Protein AF-A0A4V2TM41-F1 (afdb_monomer_lite)

Sequence (185 aa):
MLNTLSRNNILTGLIWEPSGHDNMDAGYMRWMVNIRRSHRMYVYRVQDEANTNELIGYSVKTAPGCESFAVHLRNLYGDGIYHFDAGDHKTYLLIIMDGIIISGSDSIITENFFTEIVETLPTSKYSRLQVSEITPAQLDCIAESCKENQLIYKRRQRLFWSGVACGVLILLIASSIFLYSIISG

Structure (mmCIF, N/CA/C/O backbone):
data_AF-A0A4V2TM41-F1
#
_entry.id   AF-A0A4V2TM41-F1
#
loop_
_atom_site.group_PDB
_atom_site.id
_atom_site.type_symbol
_atom_site.label_atom_id
_atom_site.label_alt_id
_atom_site.label_comp_id
_atom_site.label_asym_id
_atom_site.label_entity_id
_atom_site.label_seq_id
_atom_site.pdbx_PDB_ins_code
_atom_site.Cartn_x
_atom_site.Cartn_y
_atom_site.Cartn_z
_atom_site.occupancy
_atom_site.B_iso_or_equiv
_atom_site.auth_seq_id
_atom_site.auth_comp_id
_atom_site.auth_asym_id
_atom_site.auth_atom_id
_atom_site.pdbx_PDB_model_num
ATOM 1 N N . MET A 1 1 ? -3.284 14.553 6.034 1.00 78.94 1 MET A N 1
ATOM 2 C CA . MET A 1 1 ? -2.143 13.633 5.781 1.00 78.94 1 MET A CA 1
ATOM 3 C C . MET A 1 1 ? -2.129 13.005 4.382 1.00 78.94 1 MET A C 1
ATOM 5 O O . MET A 1 1 ? -1.062 12.938 3.779 1.00 78.94 1 MET A O 1
ATOM 9 N N . LEU A 1 2 ? -3.274 12.604 3.812 1.00 82.69 2 LEU A N 1
ATOM 10 C CA . LEU A 1 2 ? -3.338 11.954 2.486 1.00 82.69 2 LEU A CA 1
ATOM 11 C C . LEU A 1 2 ? -2.669 12.737 1.347 1.00 82.69 2 LEU A C 1
ATOM 13 O O . LEU A 1 2 ? -1.965 12.158 0.521 1.00 82.69 2 LEU A O 1
ATOM 17 N N . ASN A 1 3 ? -2.826 14.063 1.331 1.00 82.06 3 ASN A N 1
ATOM 18 C CA . ASN A 1 3 ? -2.178 14.916 0.332 1.00 82.06 3 ASN A CA 1
ATOM 19 C C . ASN A 1 3 ? -0.646 14.840 0.407 1.00 82.06 3 ASN A C 1
ATOM 21 O O . ASN A 1 3 ? 0.021 14.833 -0.626 1.00 82.06 3 ASN A O 1
ATOM 25 N N . THR A 1 4 ? -0.086 14.745 1.615 1.00 82.25 4 THR A N 1
ATOM 26 C CA . THR A 1 4 ? 1.359 14.595 1.832 1.00 82.25 4 THR A CA 1
ATOM 27 C C . THR A 1 4 ? 1.850 13.253 1.298 1.00 82.25 4 THR A C 1
ATOM 29 O O . THR A 1 4 ? 2.848 13.215 0.580 1.00 82.25 4 THR A O 1
ATOM 32 N N . LEU A 1 5 ? 1.124 12.164 1.569 1.00 85.19 5 LEU A N 1
ATOM 33 C CA . LEU A 1 5 ? 1.446 10.832 1.046 1.00 85.19 5 LEU A CA 1
ATOM 34 C C . LEU A 1 5 ? 1.402 10.807 -0.487 1.00 85.19 5 LEU A C 1
ATOM 36 O O . LEU A 1 5 ? 2.384 10.434 -1.133 1.00 85.19 5 LEU A O 1
ATOM 40 N N . SER A 1 6 ? 0.321 11.320 -1.083 1.00 84.62 6 SER A N 1
ATOM 41 C CA . SER A 1 6 ? 0.173 11.352 -2.540 1.00 84.62 6 SER A CA 1
ATOM 42 C C . SER A 1 6 ? 1.245 12.205 -3.224 1.00 84.62 6 SER A C 1
ATOM 44 O O . SER A 1 6 ? 1.711 11.830 -4.298 1.00 84.62 6 SER A O 1
ATOM 46 N N . ARG A 1 7 ? 1.658 13.336 -2.633 1.00 83.56 7 ARG A N 1
ATOM 47 C CA . ARG A 1 7 ? 2.741 14.181 -3.175 1.00 83.56 7 ARG A CA 1
ATOM 48 C C . ARG A 1 7 ? 4.103 13.487 -3.159 1.00 83.56 7 ARG A C 1
ATOM 50 O O . ARG A 1 7 ? 4.932 13.770 -4.017 1.00 83.56 7 ARG A O 1
ATOM 57 N N . ASN A 1 8 ? 4.326 12.574 -2.216 1.00 83.69 8 ASN A N 1
ATOM 58 C CA . ASN A 1 8 ? 5.564 11.801 -2.102 1.00 83.69 8 ASN A CA 1
ATOM 59 C C . ASN A 1 8 ? 5.513 10.457 -2.859 1.00 83.69 8 ASN A C 1
ATOM 61 O O . ASN A 1 8 ? 6.387 9.615 -2.662 1.00 83.69 8 ASN A O 1
ATOM 65 N N . ASN A 1 9 ? 4.518 10.243 -3.731 1.00 87.81 9 ASN A N 1
ATOM 66 C CA . ASN A 1 9 ? 4.288 8.972 -4.435 1.00 87.81 9 ASN A CA 1
ATOM 67 C C . ASN A 1 9 ? 4.120 7.771 -3.489 1.00 87.81 9 ASN A C 1
ATOM 69 O O . ASN A 1 9 ? 4.495 6.649 -3.828 1.00 87.81 9 ASN A O 1
ATOM 73 N N . ILE A 1 10 ? 3.556 8.006 -2.306 1.00 91.38 10 ILE A N 1
ATOM 74 C CA . ILE A 1 10 ? 3.246 6.962 -1.333 1.00 91.38 10 ILE A CA 1
ATOM 75 C C . ILE A 1 10 ? 1.765 6.620 -1.477 1.00 91.38 10 ILE A C 1
ATOM 77 O O . ILE A 1 10 ? 0.901 7.500 -1.460 1.00 91.38 10 ILE A O 1
ATOM 81 N N . LEU A 1 11 ? 1.486 5.339 -1.677 1.00 92.88 11 LEU A N 1
ATOM 82 C CA . LEU A 1 11 ? 0.167 4.815 -1.987 1.00 92.88 11 LEU A CA 1
ATOM 83 C C . LEU A 1 11 ? -0.494 4.241 -0.743 1.00 92.88 11 LEU A C 1
ATOM 85 O O . LEU A 1 11 ? 0.090 3.409 -0.054 1.00 92.88 11 LEU A O 1
ATOM 89 N N . THR A 1 12 ? -1.735 4.646 -0.527 1.00 93.19 12 THR A N 1
ATOM 90 C CA . THR A 1 12 ? -2.698 4.007 0.372 1.00 93.19 12 THR A CA 1
ATOM 91 C C . THR A 1 12 ? -3.809 3.377 -0.465 1.00 93.19 12 THR A C 1
ATOM 93 O O . THR A 1 12 ? -3.911 3.648 -1.670 1.00 93.19 12 THR A O 1
ATOM 96 N N . GLY A 1 13 ? -4.659 2.560 0.148 1.00 93.44 13 GLY A N 1
ATOM 97 C CA . GLY A 1 13 ? -5.808 1.976 -0.533 1.00 93.44 13 GLY A CA 1
ATOM 98 C C . GLY A 1 13 ? -5.455 0.791 -1.428 1.00 93.44 13 GLY A C 1
ATOM 99 O O . GLY A 1 13 ? -6.083 0.629 -2.476 1.00 93.44 13 GLY A O 1
ATOM 100 N N . LEU A 1 14 ? -4.409 0.020 -1.109 1.00 94.94 14 LEU A N 1
ATOM 101 C CA . LEU A 1 14 ? -4.054 -1.149 -1.911 1.00 94.94 14 LEU A CA 1
ATOM 102 C C . LEU A 1 14 ? -5.014 -2.309 -1.633 1.00 94.94 14 LEU A C 1
ATOM 104 O O . LEU A 1 14 ? -5.480 -2.532 -0.518 1.00 94.94 14 LEU A O 1
ATOM 108 N N . ILE A 1 15 ? -5.269 -3.094 -2.676 1.00 94.62 15 ILE A N 1
ATOM 109 C CA . ILE A 1 15 ? -6.053 -4.323 -2.587 1.00 94.62 15 ILE A CA 1
ATOM 110 C C . ILE A 1 15 ? -5.099 -5.447 -2.190 1.00 94.62 15 ILE A C 1
ATOM 112 O O . ILE A 1 15 ? -4.310 -5.904 -3.016 1.00 94.62 15 ILE A O 1
ATOM 116 N N . TRP A 1 16 ? -5.160 -5.878 -0.934 1.00 94.38 16 TRP A N 1
ATOM 117 C CA . TRP A 1 16 ? -4.327 -6.962 -0.411 1.00 94.38 16 TRP A CA 1
ATOM 118 C C . TRP A 1 16 ? -4.961 -8.323 -0.672 1.00 94.38 16 TRP A C 1
ATOM 120 O O . TRP A 1 16 ? -6.146 -8.530 -0.397 1.00 94.38 16 TRP A O 1
ATOM 130 N N . GLU A 1 17 ? -4.173 -9.248 -1.205 1.00 91.19 17 GLU A N 1
ATOM 131 C CA . GLU A 1 17 ? -4.600 -10.619 -1.441 1.00 91.19 17 GLU A CA 1
ATOM 132 C C . GLU A 1 17 ? -4.606 -11.397 -0.116 1.00 91.19 17 GLU A C 1
ATOM 134 O O . GLU A 1 17 ? -3.617 -11.355 0.621 1.00 91.19 17 GLU A O 1
ATOM 139 N N . PRO A 1 18 ? -5.713 -12.070 0.238 1.00 83.62 18 PRO A N 1
ATOM 140 C CA . PRO A 1 18 ? -5.769 -12.842 1.469 1.00 83.62 18 PRO A CA 1
ATOM 141 C C . PRO A 1 18 ? -4.861 -14.069 1.388 1.00 83.62 18 PRO A C 1
ATOM 143 O O . PRO A 1 18 ? -4.705 -14.677 0.333 1.00 83.62 18 PRO A O 1
ATOM 146 N N . SER A 1 19 ? -4.311 -14.465 2.535 1.00 72.25 19 SER A N 1
ATOM 147 C CA . SER A 1 19 ? -3.422 -15.624 2.669 1.00 72.25 19 SER A CA 1
ATOM 148 C C . SER A 1 19 ? -4.117 -16.979 2.468 1.00 72.25 19 SER A C 1
ATOM 150 O O . SER A 1 19 ? -3.436 -17.992 2.342 1.00 72.25 19 SER A O 1
ATOM 152 N N . GLY A 1 20 ? -5.453 -17.010 2.412 1.00 69.62 20 GLY A N 1
ATOM 153 C CA . GLY A 1 20 ? -6.251 -18.206 2.148 1.00 69.62 20 GLY A CA 1
ATOM 154 C C . GLY A 1 20 ? -7.348 -17.939 1.120 1.00 69.62 20 GLY A C 1
ATOM 155 O O . GLY A 1 20 ? -7.956 -16.867 1.110 1.00 69.62 20 GLY A O 1
ATOM 156 N N . HIS A 1 21 ? -7.606 -18.926 0.263 1.00 65.38 21 HIS A N 1
ATOM 157 C CA . HIS A 1 21 ? -8.665 -18.883 -0.755 1.00 65.38 21 HIS A CA 1
ATOM 158 C C . HIS A 1 21 ? -9.914 -19.684 -0.365 1.00 65.38 21 HIS A C 1
ATOM 160 O O . HIS A 1 21 ? -10.863 -19.777 -1.148 1.00 65.38 21 HIS A O 1
ATOM 166 N N . ASP A 1 22 ? -9.925 -20.259 0.836 1.00 60.97 22 ASP A N 1
ATOM 167 C CA . ASP A 1 22 ? -11.007 -21.127 1.274 1.00 60.97 22 ASP A CA 1
ATOM 168 C C . ASP A 1 22 ? -12.298 -20.315 1.423 1.00 60.97 22 ASP A C 1
ATOM 170 O O . ASP A 1 22 ? -12.341 -19.285 2.097 1.00 60.97 22 ASP A O 1
ATOM 174 N N . ASN A 1 23 ? -13.360 -20.783 0.763 1.00 65.81 23 ASN A N 1
ATOM 175 C CA . ASN A 1 23 ? -14.696 -20.178 0.751 1.00 65.81 23 ASN A CA 1
ATOM 176 C C . ASN A 1 23 ? -14.806 -18.787 0.092 1.00 65.81 23 ASN A C 1
ATOM 178 O O . ASN A 1 23 ? -15.746 -18.048 0.388 1.00 65.81 23 ASN A O 1
ATOM 182 N N . MET A 1 24 ? -13.899 -18.418 -0.822 1.00 77.56 24 MET A N 1
ATOM 183 C CA . MET A 1 24 ? -14.064 -17.177 -1.590 1.00 77.56 24 MET A CA 1
ATOM 184 C C . MET A 1 24 ? -15.160 -17.300 -2.654 1.00 77.56 24 MET A C 1
ATOM 186 O O . MET A 1 24 ? -15.204 -18.259 -3.425 1.00 77.56 24 MET A O 1
ATOM 190 N N . ASP A 1 25 ? -16.023 -16.286 -2.724 1.00 87.12 25 ASP A N 1
ATOM 191 C CA . ASP A 1 25 ? -17.085 -16.197 -3.725 1.00 87.12 25 ASP A CA 1
ATOM 192 C C . ASP A 1 25 ? -16.530 -16.219 -5.165 1.00 87.12 25 ASP A C 1
ATOM 194 O O . ASP A 1 25 ? -15.495 -15.619 -5.480 1.00 87.12 25 ASP A O 1
ATOM 198 N N . ALA A 1 26 ? -17.243 -16.886 -6.076 1.00 87.81 26 ALA A N 1
ATOM 199 C CA . ALA A 1 26 ? -16.820 -17.021 -7.470 1.00 87.81 26 ALA A CA 1
ATOM 200 C C . ALA A 1 26 ? -16.740 -15.664 -8.199 1.00 87.81 26 ALA A C 1
ATOM 202 O O . ALA A 1 26 ? -15.882 -15.467 -9.069 1.00 87.81 26 ALA A O 1
ATOM 203 N N . GLY A 1 27 ? -17.611 -14.718 -7.841 1.00 89.44 27 GLY A N 1
ATOM 204 C CA . GLY A 1 27 ? -17.580 -13.343 -8.326 1.00 89.44 27 GLY A CA 1
ATOM 205 C C . GLY A 1 27 ? -16.334 -12.600 -7.851 1.00 89.44 27 GLY A C 1
ATOM 206 O O . GLY A 1 27 ? -15.653 -11.980 -8.672 1.00 89.44 27 GLY A O 1
ATOM 207 N N . TYR A 1 28 ? -15.975 -12.738 -6.572 1.00 87.75 28 TYR A N 1
ATOM 208 C CA . TYR A 1 28 ? -14.728 -12.185 -6.033 1.00 87.75 28 TYR A CA 1
ATOM 209 C C . TYR A 1 28 ? -13.500 -12.732 -6.770 1.00 87.75 28 TYR A C 1
ATOM 211 O O . TYR A 1 28 ? -12.645 -11.961 -7.206 1.00 87.75 28 TYR A O 1
ATOM 219 N N . MET A 1 29 ? -13.435 -14.046 -7.001 1.00 88.50 29 MET A N 1
ATOM 220 C CA . MET A 1 29 ? -12.310 -14.655 -7.720 1.00 88.50 29 MET A CA 1
ATOM 221 C C . MET A 1 29 ? -12.201 -14.145 -9.161 1.00 88.50 29 MET A C 1
ATOM 223 O O . MET A 1 29 ? -11.102 -13.842 -9.635 1.00 88.50 29 MET A O 1
ATOM 227 N N . ARG A 1 30 ? -13.334 -13.979 -9.856 1.00 91.19 30 ARG A N 1
ATOM 228 C CA . ARG A 1 30 ? -13.361 -13.382 -11.200 1.00 91.19 30 ARG A CA 1
ATOM 229 C C . ARG A 1 30 ? -12.894 -11.926 -11.182 1.00 91.19 30 ARG A C 1
ATOM 231 O O . ARG A 1 30 ? -12.142 -11.521 -12.068 1.00 91.19 30 ARG A O 1
ATOM 238 N N . TRP A 1 31 ? -13.316 -11.149 -10.189 1.00 91.75 31 TRP A N 1
ATOM 239 C CA . TRP A 1 31 ? -12.861 -9.773 -10.011 1.00 91.75 31 TRP A CA 1
ATOM 240 C C . TRP A 1 31 ? -11.351 -9.715 -9.745 1.00 91.75 31 TRP A C 1
ATOM 242 O O . TRP A 1 31 ? -10.648 -8.986 -10.445 1.00 91.75 31 TRP A O 1
ATOM 252 N N . MET A 1 32 ? -10.824 -10.562 -8.856 1.00 90.94 32 MET A N 1
ATOM 253 C CA . MET A 1 32 ? -9.389 -10.647 -8.575 1.00 90.94 32 MET A CA 1
ATOM 254 C C . MET A 1 32 ? -8.568 -10.964 -9.823 1.00 90.94 32 MET A C 1
ATOM 256 O O . MET A 1 32 ? -7.547 -10.324 -10.047 1.00 90.94 32 MET A O 1
ATOM 260 N N . VAL A 1 33 ? -9.019 -11.870 -10.699 1.00 91.50 33 VAL A N 1
ATOM 261 C CA . VAL A 1 33 ? -8.331 -12.134 -11.981 1.00 91.50 33 VAL A CA 1
ATOM 262 C C . VAL A 1 33 ? -8.165 -10.858 -12.813 1.00 91.50 33 VAL A C 1
ATOM 264 O O . VAL A 1 33 ? -7.103 -10.648 -13.405 1.00 91.50 33 VAL A O 1
ATOM 267 N N . ASN A 1 34 ? -9.173 -9.984 -12.838 1.00 92.81 34 ASN A N 1
ATOM 268 C CA . ASN A 1 34 ? -9.074 -8.701 -13.533 1.00 92.81 34 ASN A CA 1
ATOM 269 C C . ASN A 1 34 ? -8.107 -7.746 -12.824 1.00 92.81 34 ASN A C 1
ATOM 271 O O . ASN A 1 34 ? -7.315 -7.084 -13.499 1.00 92.81 34 ASN A O 1
ATOM 275 N N . ILE A 1 35 ? -8.121 -7.707 -11.487 1.00 92.62 35 ILE A N 1
ATOM 276 C CA . ILE A 1 35 ? -7.181 -6.909 -10.687 1.00 92.62 35 ILE A CA 1
ATOM 277 C C . ILE A 1 35 ? -5.737 -7.328 -10.979 1.00 92.62 35 ILE A C 1
ATOM 279 O O . ILE A 1 35 ? -4.948 -6.484 -11.402 1.00 92.62 35 ILE A O 1
ATOM 283 N N . ARG A 1 36 ? -5.410 -8.627 -10.900 1.00 92.56 36 ARG A N 1
ATOM 284 C CA . ARG A 1 36 ? -4.048 -9.145 -11.151 1.00 92.56 36 ARG A CA 1
ATOM 285 C C . ARG A 1 36 ? -3.499 -8.774 -12.535 1.00 92.56 36 ARG A C 1
ATOM 287 O O . ARG A 1 36 ? -2.291 -8.668 -12.705 1.00 92.56 36 ARG A O 1
ATOM 294 N N . ARG A 1 37 ? -4.375 -8.590 -13.531 1.00 91.25 37 ARG A N 1
ATOM 295 C CA . ARG A 1 37 ? -3.995 -8.227 -14.910 1.00 91.25 37 ARG A CA 1
ATOM 296 C C . ARG A 1 37 ? -3.835 -6.728 -15.137 1.00 91.25 37 ARG A C 1
ATOM 298 O O . ARG A 1 37 ? -3.063 -6.331 -16.001 1.00 91.25 37 ARG A O 1
ATOM 305 N N . SER A 1 38 ? -4.614 -5.910 -14.436 1.00 90.38 38 SER A N 1
ATOM 306 C CA . SER A 1 38 ? -4.735 -4.473 -14.722 1.00 90.38 38 SER A CA 1
ATOM 307 C C . SER A 1 38 ? -4.003 -3.583 -13.720 1.00 90.38 38 SER A C 1
ATOM 309 O O . SER A 1 38 ? -3.720 -2.428 -14.029 1.00 90.38 38 SER A O 1
ATOM 311 N N . HIS A 1 39 ? -3.698 -4.103 -12.531 1.00 92.69 39 HIS A N 1
ATOM 312 C CA . HIS A 1 39 ? -3.137 -3.335 -11.426 1.00 92.69 39 HIS A CA 1
ATOM 313 C C . HIS A 1 39 ? -1.647 -3.602 -11.249 1.00 92.69 39 HIS A C 1
ATOM 315 O O . HIS A 1 39 ? -1.128 -4.672 -11.571 1.00 92.69 39 HIS A O 1
ATOM 321 N N . ARG A 1 40 ? -0.947 -2.617 -10.685 1.00 91.31 40 ARG A N 1
ATOM 322 C CA . ARG A 1 40 ? 0.459 -2.775 -10.324 1.00 91.31 40 ARG A CA 1
ATOM 323 C C . ARG A 1 40 ? 0.577 -3.631 -9.070 1.00 91.31 40 ARG A C 1
ATOM 325 O O . ARG A 1 40 ? -0.097 -3.366 -8.079 1.00 91.31 40 ARG A O 1
ATOM 332 N N . MET A 1 41 ? 1.468 -4.612 -9.131 1.00 92.88 41 MET A N 1
ATOM 333 C CA . MET A 1 41 ? 1.735 -5.554 -8.052 1.00 92.88 41 MET A CA 1
ATOM 334 C C . MET A 1 41 ? 2.794 -5.018 -7.079 1.00 92.88 41 MET A C 1
ATOM 336 O O . MET A 1 41 ? 3.834 -4.509 -7.504 1.00 92.88 41 MET A O 1
ATOM 340 N N . TYR A 1 42 ? 2.534 -5.184 -5.787 1.00 92.31 42 TYR A N 1
ATOM 341 C CA . TYR A 1 42 ? 3.421 -4.880 -4.670 1.00 92.31 42 TYR A CA 1
ATOM 342 C C . TYR A 1 42 ? 3.608 -6.147 -3.845 1.00 92.31 42 TYR A C 1
ATOM 344 O O . TYR A 1 42 ? 2.648 -6.655 -3.279 1.00 92.31 42 TYR A O 1
ATOM 352 N N . VAL A 1 43 ? 4.833 -6.664 -3.795 1.00 91.56 43 VAL A N 1
ATOM 353 C CA . VAL A 1 43 ? 5.149 -7.900 -3.069 1.00 91.56 43 VAL A CA 1
ATOM 354 C C . VAL A 1 43 ? 5.859 -7.548 -1.771 1.00 91.56 43 VAL A C 1
ATOM 356 O O . VAL A 1 43 ? 6.790 -6.742 -1.773 1.00 91.56 43 VAL A O 1
ATOM 359 N N . TYR A 1 44 ? 5.440 -8.166 -0.673 1.00 92.25 44 TYR A N 1
ATOM 360 C CA . TYR A 1 44 ? 6.132 -8.104 0.609 1.00 92.25 44 TYR A CA 1
ATOM 361 C C . TYR A 1 44 ? 6.304 -9.507 1.184 1.00 92.25 44 TYR A C 1
ATOM 363 O O . TYR A 1 44 ? 5.602 -10.445 0.811 1.00 92.25 44 TYR A O 1
ATOM 371 N N . ARG A 1 45 ? 7.290 -9.659 2.068 1.00 91.12 45 ARG A N 1
ATOM 372 C CA . ARG A 1 45 ? 7.665 -10.953 2.639 1.00 91.12 45 ARG A CA 1
ATOM 373 C C . ARG A 1 45 ? 7.300 -11.015 4.106 1.00 91.12 45 ARG A C 1
ATOM 375 O O . ARG A 1 45 ? 7.658 -10.121 4.879 1.00 91.12 45 ARG A O 1
ATOM 382 N N . VAL A 1 46 ? 6.631 -12.095 4.477 1.00 87.12 46 VAL A N 1
ATOM 383 C CA . VAL A 1 46 ? 6.384 -12.475 5.864 1.00 87.12 46 VAL A CA 1
ATOM 384 C C . VAL A 1 46 ? 7.224 -13.704 6.148 1.00 87.12 46 VAL A C 1
ATOM 386 O O . VAL A 1 46 ? 7.154 -14.689 5.416 1.00 87.12 46 VAL A O 1
ATOM 389 N N . GLN A 1 47 ? 8.073 -13.606 7.164 1.00 82.44 47 GLN A N 1
ATOM 390 C CA . GLN A 1 47 ? 8.904 -14.715 7.593 1.00 82.44 47 GLN A CA 1
ATOM 391 C C . GLN A 1 47 ? 8.199 -15.401 8.754 1.00 82.44 47 GLN A C 1
ATOM 393 O O . GLN A 1 47 ? 7.956 -14.776 9.782 1.00 82.44 47 GLN A O 1
ATOM 398 N N . ASP A 1 48 ? 7.852 -16.659 8.540 1.00 75.81 48 ASP A N 1
ATOM 399 C CA . ASP A 1 48 ? 7.353 -17.569 9.560 1.00 75.81 48 ASP A CA 1
ATOM 400 C C . ASP A 1 48 ? 8.502 -18.486 10.018 1.00 75.81 48 ASP A C 1
ATOM 402 O O . ASP A 1 48 ? 9.547 -18.550 9.359 1.00 75.81 48 ASP A O 1
ATOM 406 N N . GLU A 1 49 ? 8.323 -19.210 11.123 1.00 68.12 49 GLU A N 1
ATOM 407 C CA . GLU A 1 49 ? 9.370 -20.011 11.786 1.00 68.12 49 GLU A CA 1
ATOM 408 C C . GLU A 1 49 ? 10.089 -20.998 10.845 1.00 68.12 49 GLU A C 1
ATOM 410 O O . GLU A 1 49 ? 11.259 -21.321 11.057 1.00 68.12 49 GLU A O 1
ATOM 415 N N . ALA A 1 50 ? 9.419 -21.442 9.774 1.00 67.50 50 ALA A N 1
ATOM 416 C CA . ALA A 1 50 ? 9.955 -22.397 8.804 1.00 67.50 50 ALA A CA 1
ATOM 417 C C . ALA A 1 50 ? 9.922 -21.931 7.337 1.00 67.50 50 ALA A C 1
ATOM 419 O O . ALA A 1 50 ? 10.525 -22.590 6.489 1.00 67.50 50 ALA A O 1
ATOM 420 N N . ASN A 1 51 ? 9.224 -20.839 7.000 1.00 74.75 51 ASN A N 1
ATOM 421 C CA . ASN A 1 51 ? 8.993 -20.470 5.600 1.00 74.75 51 ASN A CA 1
ATOM 422 C C . ASN A 1 51 ? 8.913 -18.957 5.382 1.00 74.75 51 ASN A C 1
ATOM 424 O O . ASN A 1 51 ? 8.446 -18.207 6.231 1.00 74.75 51 ASN A O 1
ATOM 428 N N . THR A 1 52 ? 9.350 -18.500 4.207 1.00 82.56 52 THR A N 1
ATOM 429 C CA . THR A 1 52 ? 9.147 -17.110 3.773 1.00 82.56 52 THR A CA 1
ATOM 430 C C . THR A 1 52 ? 7.986 -17.070 2.795 1.00 82.56 52 THR A C 1
ATOM 432 O O . THR A 1 52 ? 8.111 -17.539 1.666 1.00 82.56 52 THR A O 1
ATOM 435 N N . ASN A 1 53 ? 6.870 -16.495 3.229 1.00 86.12 53 ASN A N 1
ATOM 436 C CA . ASN A 1 53 ? 5.683 -16.331 2.404 1.00 86.12 53 ASN A CA 1
ATOM 437 C C . ASN A 1 53 ? 5.737 -14.978 1.687 1.00 86.12 53 ASN A C 1
ATOM 439 O O . ASN A 1 53 ? 5.932 -13.930 2.311 1.00 86.12 53 ASN A O 1
ATOM 443 N N . GLU A 1 54 ? 5.564 -14.998 0.366 1.00 90.62 54 GLU A N 1
ATOM 444 C CA . GLU A 1 54 ? 5.395 -13.788 -0.438 1.00 90.62 54 GLU A CA 1
ATOM 445 C C . GLU A 1 54 ? 3.909 -13.444 -0.525 1.00 90.62 54 GLU A C 1
ATOM 447 O O . GLU A 1 54 ? 3.102 -14.229 -1.019 1.00 90.62 54 GLU A O 1
ATOM 452 N N . LEU A 1 55 ? 3.554 -12.264 -0.026 1.00 92.50 55 LEU A N 1
ATOM 453 C CA . LEU A 1 55 ? 2.197 -11.735 -0.040 1.00 92.50 55 LEU A CA 1
ATOM 454 C C . LEU A 1 55 ? 2.112 -10.537 -0.976 1.00 92.50 55 LEU A C 1
ATOM 456 O O . LEU A 1 55 ? 3.096 -9.826 -1.205 1.00 92.50 55 LEU A O 1
ATOM 460 N N . ILE A 1 56 ? 0.920 -10.326 -1.530 1.00 94.19 56 ILE A N 1
ATOM 461 C CA . ILE A 1 56 ? 0.730 -9.440 -2.672 1.00 94.19 56 ILE A CA 1
ATOM 462 C C . ILE A 1 56 ? -0.346 -8.394 -2.381 1.00 94.19 56 ILE A C 1
ATOM 464 O O . ILE A 1 56 ? -1.416 -8.693 -1.854 1.00 94.19 56 ILE A O 1
ATOM 468 N N . GLY A 1 57 ? -0.053 -7.151 -2.754 1.00 94.56 57 GLY A N 1
ATOM 469 C CA . GLY A 1 57 ? -1.000 -6.049 -2.845 1.00 94.56 57 GLY A CA 1
ATOM 470 C C . GLY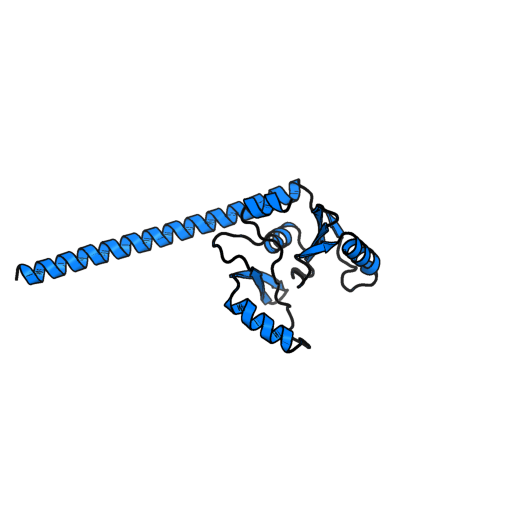 A 1 57 ? -1.074 -5.491 -4.260 1.00 94.56 57 GLY A C 1
ATOM 471 O O . GLY A 1 57 ? -0.101 -5.528 -5.015 1.00 94.56 57 GLY A O 1
ATOM 472 N N . TYR A 1 58 ? -2.224 -4.933 -4.616 1.00 94.69 58 TYR A N 1
ATOM 473 C CA . TYR A 1 58 ? -2.482 -4.374 -5.937 1.00 94.69 58 TYR A CA 1
ATOM 474 C C . TYR A 1 58 ? -2.890 -2.907 -5.844 1.00 94.69 58 TYR A C 1
ATOM 476 O O . TYR A 1 58 ? -3.746 -2.539 -5.041 1.00 94.69 58 TYR A O 1
ATOM 484 N N . SER A 1 59 ? -2.307 -2.063 -6.697 1.00 93.62 59 SER A N 1
ATOM 485 C CA . SER A 1 59 ? -2.696 -0.656 -6.819 1.00 93.62 59 SER A CA 1
ATOM 486 C C . SER A 1 59 ? -3.281 -0.339 -8.187 1.00 93.62 59 SER A C 1
ATOM 488 O O . SER A 1 59 ? -2.727 -0.721 -9.221 1.00 93.62 59 SER A O 1
ATOM 490 N N . VAL A 1 60 ? -4.370 0.435 -8.181 1.00 89.31 60 VAL A N 1
ATOM 491 C CA . VAL A 1 60 ? -4.972 1.026 -9.388 1.00 89.31 60 VAL A CA 1
ATOM 492 C C . VAL A 1 60 ? -3.973 1.969 -10.068 1.00 89.31 60 VAL A C 1
ATOM 494 O O . VAL A 1 60 ? -3.943 2.088 -11.291 1.00 89.31 60 VAL A O 1
ATOM 497 N N . LYS A 1 61 ? -3.122 2.643 -9.281 1.00 85.62 61 LYS A N 1
ATOM 498 C CA . LYS A 1 61 ? -2.072 3.513 -9.813 1.00 85.62 61 LYS A CA 1
ATOM 499 C C . LYS A 1 61 ? -0.934 2.651 -10.354 1.00 85.62 61 LYS A C 1
ATOM 501 O O . LYS A 1 61 ? -0.204 2.004 -9.609 1.00 85.62 61 LYS A O 1
ATOM 506 N N . THR A 1 62 ? -0.761 2.686 -11.671 1.00 80.06 62 THR A N 1
ATOM 507 C CA . THR A 1 62 ? 0.256 1.899 -12.383 1.00 80.06 62 THR A CA 1
ATOM 508 C C . THR A 1 62 ? 1.591 2.623 -12.558 1.00 80.06 62 THR A C 1
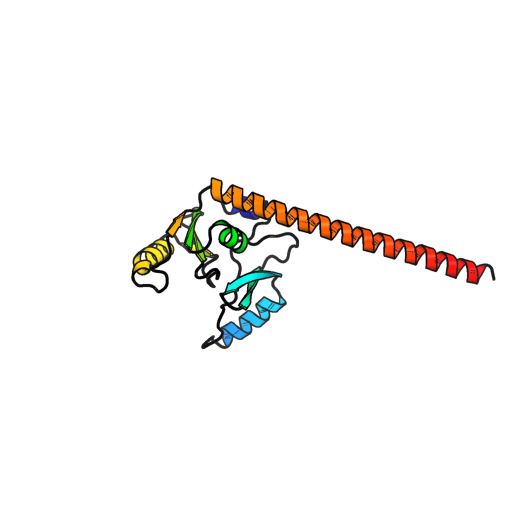ATOM 510 O O . THR A 1 62 ? 2.570 2.015 -13.003 1.00 80.06 62 THR A O 1
ATOM 513 N N . ALA A 1 63 ? 1.655 3.902 -12.169 1.00 79.25 63 ALA A N 1
ATOM 514 C CA . ALA A 1 63 ? 2.844 4.732 -12.303 1.00 79.25 63 ALA A CA 1
ATOM 515 C C . ALA A 1 63 ? 4.069 4.096 -11.604 1.00 79.25 63 ALA A C 1
ATOM 517 O O . ALA A 1 63 ? 3.970 3.636 -10.462 1.00 79.25 63 ALA A O 1
ATOM 518 N N . PRO A 1 64 ? 5.232 4.031 -12.278 1.00 76.19 64 PRO A N 1
ATOM 519 C CA . PRO A 1 64 ? 6.451 3.499 -11.683 1.00 76.19 64 PRO A CA 1
ATOM 520 C C . PRO A 1 64 ? 7.014 4.424 -10.600 1.00 76.19 64 PRO A C 1
ATOM 522 O O . PRO A 1 64 ? 6.887 5.643 -10.679 1.00 76.19 64 PRO A O 1
ATOM 525 N N . GLY A 1 65 ? 7.688 3.832 -9.610 1.00 80.88 65 GLY A N 1
ATOM 526 C CA . GLY A 1 65 ? 8.337 4.569 -8.519 1.00 80.88 65 GLY A CA 1
ATOM 527 C C . GLY A 1 65 ? 7.402 5.003 -7.387 1.00 80.88 65 GLY A C 1
ATOM 528 O O . GLY A 1 65 ? 7.812 5.801 -6.549 1.00 80.88 65 GLY A O 1
ATOM 529 N N . CYS A 1 66 ? 6.164 4.506 -7.361 1.00 87.38 66 CYS A N 1
ATOM 530 C CA . CYS A 1 66 ? 5.286 4.635 -6.205 1.00 87.38 66 CYS A CA 1
ATOM 531 C C . CYS A 1 66 ? 5.559 3.524 -5.182 1.00 87.38 66 CYS A C 1
ATOM 533 O O . CYS A 1 66 ? 5.732 2.371 -5.582 1.00 87.38 66 CYS A O 1
ATOM 535 N N . GLU A 1 67 ? 5.518 3.855 -3.892 1.00 91.31 67 GLU A N 1
ATOM 536 C CA . GLU A 1 67 ? 5.752 2.931 -2.768 1.00 91.31 67 GLU A CA 1
ATOM 537 C C . GLU A 1 67 ? 4.463 2.671 -1.980 1.00 91.31 67 GLU A C 1
ATOM 539 O O . GLU A 1 67 ? 3.568 3.516 -1.958 1.00 91.31 67 GLU A O 1
ATOM 544 N N . SER A 1 68 ? 4.351 1.511 -1.327 1.00 93.19 68 SER A N 1
ATOM 545 C CA . SER A 1 68 ? 3.174 1.153 -0.521 1.00 93.19 68 SER A CA 1
ATOM 546 C C . SER A 1 68 ? 3.307 1.647 0.919 1.00 93.19 68 SER A C 1
ATOM 548 O O . SER A 1 68 ? 4.199 1.214 1.646 1.00 93.19 68 SER A O 1
ATOM 550 N N . PHE A 1 69 ? 2.374 2.490 1.360 1.00 94.25 69 PHE A N 1
ATOM 551 C CA . PHE A 1 69 ? 2.321 2.977 2.737 1.00 94.25 69 PHE A CA 1
ATOM 552 C C . PHE A 1 69 ? 2.259 1.830 3.751 1.00 94.25 69 PHE A C 1
ATOM 554 O O . PHE A 1 69 ? 3.063 1.781 4.679 1.00 94.25 69 PHE A O 1
ATOM 561 N N . ALA A 1 70 ? 1.342 0.882 3.540 1.00 95.12 70 ALA A N 1
ATOM 562 C CA . ALA A 1 70 ? 1.106 -0.217 4.467 1.00 95.12 70 ALA A CA 1
ATOM 563 C C . ALA A 1 70 ? 2.331 -1.131 4.635 1.00 95.12 70 ALA A C 1
ATOM 565 O O . ALA A 1 70 ? 2.625 -1.552 5.751 1.00 95.12 70 ALA A O 1
ATOM 566 N N . VAL A 1 71 ? 3.092 -1.389 3.563 1.00 94.69 71 VAL A N 1
ATOM 567 C CA . VAL A 1 71 ? 4.322 -2.203 3.636 1.00 94.69 71 VAL A CA 1
ATOM 568 C C . VAL A 1 71 ? 5.398 -1.504 4.460 1.00 94.69 71 VAL A C 1
ATOM 570 O O . VAL A 1 71 ? 6.042 -2.136 5.294 1.00 94.69 71 VAL A O 1
ATOM 573 N N . HIS A 1 72 ? 5.593 -0.201 4.255 1.00 93.56 72 HIS A N 1
ATOM 574 C CA . HIS A 1 72 ? 6.568 0.558 5.034 1.00 93.56 72 HIS A CA 1
ATOM 575 C C . HIS A 1 72 ? 6.168 0.657 6.50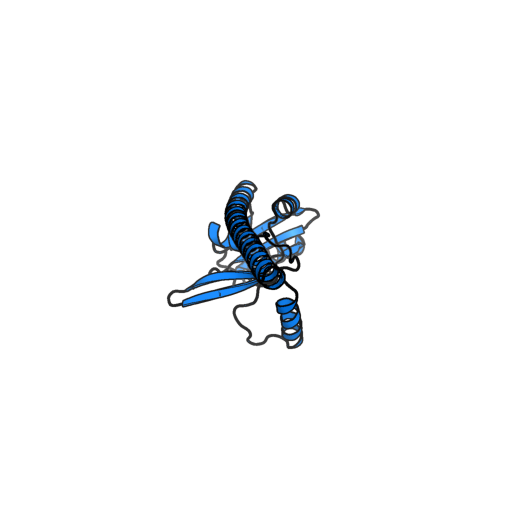5 1.00 93.56 72 HIS A C 1
ATOM 577 O O . HIS A 1 72 ? 7.005 0.447 7.380 1.00 93.56 72 HIS A O 1
ATOM 583 N N . LEU A 1 73 ? 4.887 0.912 6.777 1.00 94.88 73 LEU A N 1
ATOM 584 C CA . LEU A 1 73 ? 4.366 0.968 8.135 1.00 94.88 73 LEU A CA 1
ATOM 585 C C . LEU A 1 73 ? 4.568 -0.365 8.861 1.00 94.88 73 LEU A C 1
ATOM 587 O O . LEU A 1 73 ? 5.127 -0.381 9.954 1.00 94.88 73 LEU A O 1
ATOM 591 N N . ARG A 1 74 ? 4.199 -1.477 8.218 1.00 94.88 74 ARG A N 1
ATOM 592 C CA . ARG A 1 74 ? 4.433 -2.835 8.719 1.00 94.88 74 ARG A CA 1
ATOM 593 C C . ARG A 1 74 ? 5.893 -3.060 9.099 1.00 94.88 74 ARG A C 1
ATOM 595 O O . ARG A 1 74 ? 6.177 -3.581 10.168 1.00 94.88 74 ARG A O 1
ATOM 602 N N . ASN A 1 75 ? 6.819 -2.692 8.218 1.00 92.81 75 ASN A N 1
ATOM 603 C CA . ASN A 1 75 ? 8.241 -2.949 8.438 1.00 92.81 75 ASN A CA 1
ATOM 604 C C . ASN A 1 75 ? 8.820 -2.122 9.596 1.00 92.81 75 ASN A C 1
ATOM 606 O O . ASN A 1 75 ? 9.786 -2.556 10.216 1.00 92.81 75 ASN A O 1
ATOM 610 N N . LEU A 1 76 ? 8.257 -0.941 9.868 1.00 93.00 76 LEU A N 1
ATOM 611 C CA . LEU A 1 76 ? 8.732 -0.039 10.919 1.00 93.00 76 LEU A CA 1
ATOM 612 C C . LEU A 1 76 ? 8.066 -0.292 12.276 1.00 93.00 76 LEU A C 1
ATOM 614 O O . LEU A 1 76 ? 8.728 -0.156 13.302 1.00 93.00 76 LEU A O 1
ATOM 618 N N . TYR A 1 77 ? 6.775 -0.629 12.288 1.00 94.00 77 TYR A N 1
ATOM 619 C CA . TYR A 1 77 ? 5.962 -0.648 13.510 1.00 94.00 77 TYR A CA 1
ATOM 620 C C . TYR A 1 77 ? 5.315 -2.002 13.821 1.00 94.00 77 TYR A C 1
ATOM 622 O O . TYR A 1 77 ? 4.870 -2.195 14.948 1.00 94.00 77 TYR A O 1
ATOM 630 N N . GLY A 1 78 ? 5.315 -2.948 12.878 1.00 93.81 78 GLY A N 1
ATOM 631 C CA . GLY A 1 78 ? 4.821 -4.305 13.096 1.00 93.81 78 GLY A CA 1
ATOM 632 C C . GLY A 1 78 ? 3.297 -4.419 13.140 1.00 93.81 78 GLY A C 1
ATOM 633 O O . GLY A 1 78 ? 2.590 -3.818 12.329 1.00 93.81 78 GLY A O 1
ATOM 634 N N . ASP A 1 79 ? 2.821 -5.267 14.049 1.00 95.56 79 ASP A N 1
ATOM 635 C CA . ASP A 1 79 ? 1.411 -5.614 14.205 1.00 95.56 79 ASP A CA 1
ATOM 636 C C . ASP A 1 79 ? 0.643 -4.541 14.978 1.00 95.56 79 ASP A C 1
ATOM 638 O O . ASP A 1 79 ? 1.107 -4.016 15.991 1.00 95.56 79 ASP A O 1
ATOM 642 N N . GLY A 1 80 ? -0.580 -4.259 14.533 1.00 96.06 80 GLY A N 1
ATOM 643 C CA . GLY A 1 80 ? -1.422 -3.247 15.151 1.00 96.06 80 GLY A CA 1
ATOM 644 C C . GLY A 1 80 ? -2.600 -2.828 14.284 1.00 96.06 80 GLY A C 1
ATOM 645 O O . GLY A 1 80 ? -2.727 -3.206 13.115 1.00 96.06 80 GLY A O 1
ATOM 646 N N . ILE A 1 81 ? -3.470 -2.022 14.883 1.00 96.81 81 ILE A N 1
ATOM 647 C CA . ILE A 1 81 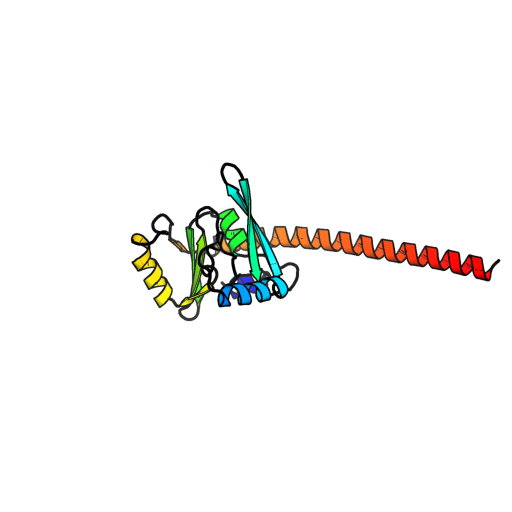? -4.536 -1.305 14.189 1.00 96.81 81 ILE A CA 1
ATOM 648 C C . ILE A 1 81 ? -4.113 0.151 14.123 1.00 96.81 81 ILE A C 1
ATOM 650 O O . ILE A 1 81 ? -4.078 0.843 15.137 1.00 96.81 81 ILE A O 1
ATOM 654 N N . TYR A 1 82 ? -3.781 0.608 12.928 1.00 96.81 82 TYR A N 1
ATOM 655 C CA . TYR A 1 82 ? -3.269 1.944 12.695 1.00 96.81 82 TYR A CA 1
ATOM 656 C C . TYR A 1 82 ? -4.336 2.818 12.060 1.00 96.81 82 TYR A C 1
ATOM 658 O O . TYR A 1 82 ? -5.027 2.392 11.131 1.00 96.81 82 TYR A O 1
ATOM 666 N N . HIS A 1 83 ? -4.442 4.055 12.535 1.00 96.19 83 HIS A N 1
ATOM 667 C CA . HIS A 1 83 ? -5.373 5.021 11.970 1.00 96.19 83 HIS A CA 1
ATOM 668 C C . HIS A 1 83 ? -4.813 6.440 11.949 1.00 96.19 83 HIS A C 1
ATOM 670 O O . HIS A 1 83 ? -3.901 6.773 12.697 1.00 96.19 83 HIS A O 1
ATOM 676 N N . PHE A 1 84 ? -5.368 7.291 11.091 1.00 94.44 84 PHE A N 1
ATOM 677 C CA . PHE A 1 84 ? -5.171 8.739 11.169 1.00 94.44 84 PHE A CA 1
ATOM 678 C C . PHE A 1 84 ? -6.379 9.476 10.595 1.00 94.44 84 PHE A C 1
ATOM 680 O O . PHE A 1 84 ? -7.113 8.932 9.762 1.00 94.44 84 PHE A O 1
ATOM 687 N N . ASP A 1 85 ? -6.555 10.728 11.009 1.00 93.19 85 ASP A N 1
ATOM 688 C CA . ASP A 1 85 ? -7.601 11.598 10.479 1.00 93.19 85 ASP A CA 1
ATOM 689 C C . ASP A 1 85 ? -7.344 11.953 9.001 1.00 93.19 85 ASP A C 1
ATOM 691 O O . ASP A 1 85 ? -6.341 12.581 8.620 1.00 93.19 85 ASP A O 1
ATOM 695 N N . ALA A 1 86 ? -8.262 11.515 8.140 1.00 90.81 86 ALA A N 1
ATOM 696 C CA . ALA A 1 86 ? -8.234 11.783 6.711 1.00 90.81 86 ALA A CA 1
ATOM 697 C C . ALA A 1 86 ? -8.951 13.094 6.336 1.00 90.81 86 ALA A C 1
ATOM 699 O O . ALA A 1 86 ? -8.849 13.511 5.178 1.00 90.81 86 ALA A O 1
ATOM 700 N N . GLY A 1 87 ? -9.598 13.759 7.298 1.00 89.81 87 GLY A N 1
ATOM 701 C CA . GLY A 1 87 ? -10.465 14.917 7.112 1.00 89.81 87 GLY A CA 1
ATOM 702 C C . GLY A 1 87 ? -11.898 14.524 6.744 1.00 89.81 87 GLY A C 1
ATOM 703 O O . GLY A 1 87 ? -12.170 13.386 6.365 1.00 89.81 87 GLY A O 1
ATOM 704 N N . ASP A 1 88 ? -12.822 15.482 6.824 1.00 91.00 88 ASP A N 1
ATOM 705 C CA . ASP A 1 88 ? -14.231 15.327 6.423 1.00 91.00 88 ASP A CA 1
ATOM 706 C C . ASP A 1 88 ? -14.960 14.137 7.089 1.00 91.00 88 ASP A C 1
ATOM 708 O O . ASP A 1 88 ? -15.683 13.400 6.414 1.00 91.00 88 ASP A O 1
ATOM 712 N N . HIS A 1 89 ? -14.765 13.929 8.400 1.00 91.75 89 HIS A N 1
ATOM 713 C CA . HIS A 1 89 ? -15.324 12.789 9.159 1.00 91.75 89 HIS A CA 1
ATOM 714 C C . HIS A 1 89 ? -14.918 11.419 8.601 1.00 91.75 89 HIS A C 1
ATOM 716 O O . HIS A 1 89 ? -15.687 10.447 8.627 1.00 91.75 89 HIS A O 1
ATOM 722 N N . LYS A 1 90 ? -13.708 11.343 8.045 1.00 94.75 90 LYS A N 1
ATOM 723 C CA . LYS A 1 90 ? -13.131 10.110 7.526 1.00 94.75 90 LYS A CA 1
ATOM 724 C C . LYS A 1 90 ? -11.853 9.769 8.259 1.00 94.75 90 LYS A C 1
ATOM 726 O O . LYS A 1 90 ? -11.024 10.622 8.564 1.00 94.75 90 LYS A O 1
ATOM 731 N N . THR A 1 91 ? -11.654 8.478 8.426 1.00 95.88 91 THR A N 1
ATOM 732 C CA . THR A 1 91 ? -10.505 7.906 9.105 1.00 95.88 91 THR A CA 1
ATOM 733 C C . THR A 1 91 ? -9.842 6.932 8.152 1.00 95.88 91 THR A C 1
ATOM 735 O O . THR A 1 91 ? -10.504 6.103 7.528 1.00 95.88 91 THR A O 1
ATOM 738 N N . TYR A 1 92 ? -8.529 7.046 7.995 1.00 96.25 92 TYR A N 1
ATOM 739 C CA . TYR A 1 92 ? -7.769 5.975 7.367 1.00 96.25 92 TYR A CA 1
ATOM 740 C C . TYR A 1 92 ? -7.633 4.825 8.357 1.00 96.25 92 TYR A C 1
ATOM 742 O O . TYR A 1 92 ? -7.287 5.065 9.510 1.00 96.25 92 TYR A O 1
ATOM 750 N N . LEU A 1 93 ? -7.871 3.603 7.898 1.00 97.19 93 LEU A N 1
ATOM 751 C CA . LEU A 1 93 ? -7.683 2.379 8.659 1.00 97.19 93 LEU A CA 1
ATOM 752 C C . LEU A 1 93 ? -6.564 1.551 8.022 1.00 97.19 93 LEU A C 1
ATOM 754 O O . LEU A 1 93 ? -6.359 1.573 6.809 1.00 97.19 93 LEU A O 1
ATOM 758 N N . LEU A 1 94 ? -5.837 0.812 8.853 1.00 97.38 94 LEU A N 1
ATOM 759 C CA . LEU A 1 94 ? -4.947 -0.261 8.440 1.00 97.38 94 LEU A CA 1
ATOM 760 C C . LEU A 1 94 ? -4.827 -1.274 9.575 1.00 97.38 94 LEU A C 1
ATOM 762 O O . LEU A 1 94 ? -4.545 -0.900 10.708 1.00 97.38 94 LEU A O 1
ATOM 766 N N . ILE A 1 95 ? -5.006 -2.556 9.272 1.00 96.19 95 ILE A N 1
ATOM 767 C CA . ILE A 1 95 ? -4.867 -3.638 10.247 1.00 96.19 95 ILE A CA 1
ATOM 768 C C . ILE A 1 95 ? -3.735 -4.550 9.787 1.00 96.19 95 ILE A C 1
ATOM 770 O O . ILE A 1 95 ? -3.740 -5.043 8.655 1.00 96.19 95 ILE A O 1
ATOM 774 N N . ILE A 1 96 ? -2.781 -4.782 10.682 1.00 95.69 96 ILE A N 1
ATOM 775 C CA . ILE A 1 96 ? -1.652 -5.688 10.483 1.00 95.69 96 ILE A CA 1
ATOM 776 C C . ILE A 1 96 ? -1.670 -6.713 11.611 1.00 95.69 96 ILE A C 1
ATOM 778 O O . ILE A 1 96 ? -1.735 -6.347 12.783 1.00 95.69 96 ILE A O 1
ATOM 782 N N . MET A 1 97 ? -1.639 -7.993 11.251 1.00 93.62 97 MET A N 1
ATOM 783 C CA . MET A 1 97 ? -1.678 -9.102 12.200 1.00 93.62 97 MET A CA 1
ATOM 784 C C . MET A 1 97 ? -0.766 -10.228 11.725 1.00 93.62 97 MET A C 1
ATOM 786 O O . MET A 1 97 ? -0.895 -10.660 10.582 1.00 93.62 97 MET A O 1
ATOM 790 N N . ASP A 1 98 ? 0.123 -10.710 12.592 1.00 91.50 98 ASP A N 1
ATOM 791 C CA . ASP A 1 98 ? 1.139 -11.725 12.283 1.00 91.50 98 ASP A CA 1
ATOM 792 C C . ASP A 1 98 ? 2.011 -11.324 11.081 1.00 91.50 98 ASP A C 1
ATOM 794 O O . ASP A 1 98 ? 2.346 -12.121 10.204 1.00 91.50 98 ASP A O 1
ATOM 798 N N . GLY A 1 99 ? 2.317 -10.030 10.974 1.00 91.25 99 GLY A N 1
ATOM 799 C CA . GLY A 1 99 ? 3.009 -9.450 9.835 1.00 91.25 99 GLY A CA 1
ATOM 800 C C . GLY A 1 99 ? 2.208 -9.478 8.530 1.00 91.25 99 GLY A C 1
ATOM 801 O O . GLY A 1 99 ? 2.778 -9.172 7.486 1.00 91.25 99 GLY A O 1
ATOM 802 N N . ILE A 1 100 ? 0.921 -9.821 8.540 1.00 93.06 100 ILE A N 1
ATOM 803 C CA . ILE A 1 100 ? 0.051 -9.834 7.360 1.00 93.06 100 ILE A CA 1
ATOM 804 C C . ILE A 1 100 ? -0.798 -8.567 7.347 1.00 93.06 100 ILE A C 1
ATOM 806 O O . ILE A 1 100 ? -1.497 -8.257 8.311 1.00 93.06 100 ILE A O 1
ATOM 810 N N . ILE A 1 101 ? -0.777 -7.849 6.225 1.00 95.50 101 ILE A N 1
ATOM 811 C CA . ILE A 1 101 ? -1.690 -6.728 5.991 1.00 95.50 101 ILE A CA 1
ATOM 812 C C . ILE A 1 101 ? -3.070 -7.298 5.658 1.00 95.50 101 ILE A C 1
ATOM 814 O O . ILE A 1 101 ? -3.235 -8.030 4.679 1.00 95.50 101 ILE A O 1
ATOM 818 N N . ILE A 1 102 ? -4.070 -6.969 6.473 1.00 93.56 102 ILE A N 1
ATOM 819 C CA . ILE A 1 102 ? -5.417 -7.525 6.342 1.00 93.56 102 ILE A CA 1
ATOM 820 C C . ILE A 1 102 ? -6.136 -6.914 5.136 1.00 93.56 102 ILE A C 1
ATOM 822 O O . ILE A 1 102 ? -6.250 -5.691 5.008 1.00 93.56 102 ILE A O 1
ATOM 826 N N . SER A 1 103 ? -6.675 -7.778 4.271 1.00 91.69 103 SER A N 1
ATOM 827 C CA . SER A 1 103 ? -7.466 -7.368 3.105 1.00 91.69 103 SER A CA 1
ATOM 828 C C . SER A 1 103 ? -8.662 -6.502 3.502 1.00 91.69 103 SER A C 1
ATOM 830 O O . SER A 1 103 ? -9.345 -6.778 4.486 1.00 91.69 103 SER A O 1
ATOM 832 N N . GLY A 1 104 ? -8.888 -5.426 2.748 1.00 90.44 104 GLY A N 1
ATOM 833 C CA . GLY A 1 104 ? -9.937 -4.439 3.015 1.00 90.44 104 GLY A CA 1
ATOM 834 C C . GLY A 1 104 ? -9.625 -3.440 4.134 1.00 90.44 104 GLY A C 1
ATOM 835 O O . GLY A 1 104 ? -10.345 -2.456 4.256 1.00 90.44 104 GLY A O 1
ATOM 836 N N . SER A 1 105 ? -8.560 -3.642 4.922 1.00 94.31 105 SER A N 1
ATOM 837 C CA . SER A 1 105 ? -8.242 -2.723 6.019 1.00 94.31 105 SER A CA 1
ATOM 838 C C . SER A 1 105 ? -7.568 -1.438 5.549 1.00 94.31 105 SER A C 1
ATOM 840 O O . SER A 1 105 ? -7.970 -0.392 6.026 1.00 94.31 105 SER A O 1
ATOM 842 N N . ASP A 1 106 ? -6.633 -1.509 4.592 1.00 96.00 106 ASP A N 1
ATOM 843 C CA . ASP A 1 106 ? -5.944 -0.368 3.960 1.00 96.00 106 ASP A CA 1
ATOM 844 C C . ASP A 1 106 ? -6.936 0.480 3.150 1.00 96.00 106 ASP A C 1
ATOM 846 O O . ASP A 1 106 ? -7.094 0.300 1.942 1.00 96.00 106 ASP A O 1
ATOM 850 N N . SER A 1 107 ? -7.694 1.343 3.826 1.00 95.31 107 SER A N 1
ATOM 851 C CA . SER A 1 107 ? -8.796 2.087 3.215 1.00 95.31 107 SER A CA 1
ATOM 852 C C . SER A 1 107 ? -9.198 3.323 4.019 1.00 95.31 107 SER A C 1
ATOM 854 O O . SER A 1 107 ? -8.816 3.504 5.173 1.00 95.31 107 SER A O 1
ATOM 856 N N . ILE A 1 108 ? -9.968 4.204 3.378 1.00 95.81 108 ILE A N 1
ATOM 857 C CA . ILE A 1 108 ? -10.615 5.340 4.035 1.00 95.81 108 ILE A CA 1
ATOM 858 C C . ILE A 1 108 ? -12.041 4.941 4.383 1.00 95.81 108 ILE A C 1
ATOM 860 O O . ILE A 1 108 ? -12.828 4.620 3.492 1.00 95.81 108 ILE A O 1
ATOM 864 N N . ILE A 1 109 ? -12.365 5.012 5.665 1.00 95.75 109 ILE A N 1
ATOM 865 C CA . ILE A 1 109 ? -13.676 4.695 6.219 1.00 95.75 109 ILE A CA 1
ATOM 866 C C . ILE A 1 109 ? -14.286 5.924 6.889 1.00 95.75 109 ILE A C 1
ATOM 868 O O . ILE A 1 109 ? -13.618 6.939 7.081 1.00 95.75 109 ILE A O 1
ATOM 872 N N . THR A 1 110 ? -15.575 5.862 7.212 1.00 96.25 110 THR A N 1
ATOM 873 C CA . THR A 1 110 ? -16.229 6.912 7.998 1.00 96.25 110 THR A CA 1
ATOM 874 C C . THR A 1 110 ? -15.824 6.807 9.463 1.00 96.25 110 THR A C 1
ATOM 876 O O . THR A 1 110 ? -15.571 5.713 9.967 1.00 96.25 110 THR A O 1
ATOM 879 N N . GLU A 1 111 ? -15.809 7.943 10.156 1.00 94.50 111 GLU A N 1
ATOM 880 C CA . GLU A 1 111 ? -15.533 8.011 11.595 1.00 94.50 111 GLU A CA 1
ATOM 881 C C . GLU A 1 111 ? -16.479 7.098 12.395 1.00 94.50 111 GLU A C 1
ATOM 883 O O . GLU A 1 111 ? -16.024 6.300 13.205 1.00 94.50 111 GLU A O 1
ATOM 888 N N . ASN A 1 112 ? -17.778 7.098 12.069 1.00 94.56 112 ASN A N 1
ATOM 889 C CA . ASN A 1 112 ? -18.762 6.219 12.715 1.00 94.56 112 ASN A CA 1
ATOM 890 C C . ASN A 1 112 ? -18.419 4.729 12.566 1.00 94.56 112 ASN A C 1
ATOM 892 O O . ASN A 1 112 ? -18.538 3.968 13.522 1.00 94.56 112 ASN A O 1
ATOM 896 N N . PHE A 1 113 ? -17.988 4.310 11.371 1.00 94.31 113 PHE A N 1
ATOM 897 C CA . PHE A 1 113 ? -17.606 2.919 11.132 1.00 94.31 113 PHE A CA 1
ATOM 898 C C . PHE A 1 113 ? -16.319 2.560 11.879 1.00 94.31 113 PHE A C 1
ATOM 900 O O . PHE A 1 113 ? -16.182 1.450 12.384 1.00 94.31 113 PHE A O 1
ATOM 907 N N . PHE A 1 114 ? -15.384 3.506 11.996 1.00 95.19 114 PHE A N 1
ATOM 908 C CA . PHE A 1 114 ? -14.187 3.319 12.807 1.00 95.19 114 PHE A CA 1
ATOM 909 C C . PHE A 1 114 ? -14.534 3.127 14.289 1.00 95.19 114 PHE A C 1
ATOM 911 O O . PHE A 1 114 ? -14.037 2.187 14.907 1.00 95.19 114 PHE A O 1
ATOM 918 N N . THR A 1 115 ? -15.421 3.957 14.845 1.00 94.12 115 THR A N 1
ATOM 919 C CA . THR A 1 115 ? -15.897 3.811 16.228 1.00 94.12 115 THR A CA 1
ATOM 920 C C . THR A 1 115 ? -16.523 2.437 16.461 1.00 94.12 115 THR A C 1
ATOM 922 O O . THR A 1 115 ? -16.161 1.763 17.421 1.00 94.12 115 THR A O 1
ATOM 925 N N . GLU A 1 116 ? -17.373 1.967 15.545 1.00 93.44 116 GLU A N 1
ATOM 926 C CA . GLU A 1 116 ? -17.994 0.639 15.630 1.00 93.44 116 GLU A CA 1
ATOM 927 C C . GLU A 1 116 ? -16.955 -0.501 15.594 1.00 93.44 116 GLU A C 1
ATOM 929 O O . GLU A 1 116 ? -17.049 -1.470 16.354 1.00 93.44 116 GLU A O 1
ATOM 934 N N . ILE A 1 117 ? -15.908 -0.380 14.768 1.00 91.19 117 ILE A N 1
ATOM 935 C CA . ILE A 1 117 ? -14.784 -1.333 14.761 1.00 91.19 117 ILE A CA 1
ATOM 936 C C . ILE A 1 117 ? -14.073 -1.349 16.118 1.00 91.19 117 ILE A C 1
ATOM 938 O O . ILE A 1 117 ? -13.772 -2.423 16.638 1.00 91.19 117 ILE A O 1
ATOM 942 N N . VAL A 1 118 ? -13.794 -0.180 16.697 1.00 92.25 118 VAL A N 1
ATOM 943 C CA . VAL A 1 118 ? -13.090 -0.073 17.985 1.00 92.25 118 VAL A CA 1
ATOM 944 C C . VAL A 1 118 ? -13.935 -0.641 19.128 1.00 92.25 118 VAL A C 1
ATOM 946 O O . VAL A 1 118 ? -13.405 -1.353 19.979 1.00 92.25 118 VAL A O 1
ATOM 949 N N . GLU A 1 119 ? -15.244 -0.397 19.131 1.00 92.75 119 GLU A N 1
ATOM 950 C CA . GLU A 1 119 ? -16.170 -0.930 20.139 1.00 92.75 119 GLU A CA 1
ATOM 951 C C . GLU A 1 119 ? -16.312 -2.456 20.062 1.00 92.75 119 GLU A C 1
ATOM 953 O O . GLU A 1 119 ? -16.381 -3.133 21.089 1.00 92.75 119 GLU A O 1
ATOM 958 N N . THR A 1 120 ? -16.311 -3.021 18.852 1.00 91.56 120 THR A N 1
ATOM 959 C CA . THR A 1 120 ? -16.413 -4.475 18.635 1.00 91.56 120 THR A CA 1
ATOM 960 C C . THR A 1 120 ? -15.073 -5.204 18.773 1.00 91.56 120 THR A C 1
ATOM 962 O O . THR A 1 120 ? -15.045 -6.433 18.937 1.00 91.56 120 THR A O 1
ATOM 965 N N . LEU A 1 121 ? -13.958 -4.465 18.790 1.00 90.12 121 LEU A N 1
ATOM 966 C CA . LEU A 1 121 ? -12.597 -4.993 18.846 1.00 90.12 121 LEU A CA 1
ATOM 967 C C . LEU A 1 121 ? -12.358 -6.022 19.966 1.00 90.12 121 LEU A C 1
ATOM 969 O O . LEU A 1 121 ? -11.788 -7.074 19.648 1.00 90.12 121 LEU A O 1
ATOM 973 N N . PRO A 1 122 ? -12.805 -5.812 21.227 1.00 87.88 122 PRO A N 1
ATOM 974 C CA . PRO A 1 122 ? -12.544 -6.746 22.327 1.00 87.88 122 PRO A CA 1
ATOM 975 C C . PRO A 1 122 ? -13.122 -8.146 22.090 1.00 87.88 122 PRO A C 1
ATOM 977 O O . PRO A 1 122 ? -12.592 -9.131 22.595 1.00 87.88 122 PRO A O 1
ATOM 980 N N . THR A 1 123 ? -14.196 -8.238 21.302 1.00 88.06 123 THR A N 1
ATOM 981 C CA . THR A 1 123 ? -14.876 -9.502 20.969 1.00 88.06 123 THR A CA 1
ATOM 982 C C . THR A 1 123 ? -14.404 -10.122 19.654 1.00 88.06 123 THR A C 1
ATOM 984 O O . THR A 1 123 ? -14.829 -11.215 19.283 1.00 88.06 123 THR A O 1
ATOM 987 N N . SER A 1 124 ? -13.523 -9.431 18.932 1.00 89.69 124 SER A N 1
ATOM 988 C CA . SER A 1 124 ? -13.051 -9.842 17.616 1.00 89.69 124 SER A CA 1
ATOM 989 C C . SER A 1 124 ? -11.792 -10.714 17.693 1.00 89.69 124 SER A C 1
ATOM 991 O O . SER A 1 124 ? -11.089 -10.765 18.703 1.00 89.69 124 SER A O 1
ATOM 993 N N . LYS A 1 125 ? -11.426 -11.327 16.562 1.00 88.56 125 LYS A N 1
ATOM 994 C CA . LYS A 1 125 ? -10.129 -12.009 16.390 1.00 88.56 125 LYS A CA 1
ATOM 995 C C . LYS A 1 125 ? -8.912 -11.068 16.454 1.00 88.56 125 LYS A C 1
ATOM 997 O O . LYS A 1 125 ? -7.781 -11.538 16.498 1.00 88.56 125 LYS A O 1
ATOM 1002 N N . TYR A 1 126 ? -9.143 -9.754 16.440 1.00 90.25 126 TYR A N 1
ATOM 1003 C CA . TYR A 1 126 ? -8.116 -8.714 16.489 1.00 90.25 126 TYR A CA 1
ATOM 1004 C C . TYR A 1 126 ? -7.926 -8.131 17.895 1.00 90.25 126 TYR A C 1
ATOM 1006 O O . TYR A 1 126 ? -7.176 -7.176 18.054 1.00 90.25 126 TYR A O 1
ATOM 1014 N N . SER A 1 127 ? -8.568 -8.702 18.917 1.00 90.19 127 SER A N 1
ATOM 1015 C CA . SER A 1 127 ? -8.547 -8.209 20.304 1.00 90.19 127 SER A CA 1
ATOM 1016 C C . SER A 1 127 ? -7.149 -8.062 20.917 1.00 90.19 127 SER A C 1
ATOM 1018 O O . SER A 1 127 ? -6.963 -7.256 21.824 1.00 90.19 127 SER A O 1
ATOM 1020 N N . ARG A 1 128 ? -6.155 -8.807 20.415 1.00 92.50 128 ARG A N 1
ATOM 1021 C CA . ARG A 1 128 ? -4.747 -8.699 20.834 1.00 92.50 128 ARG A CA 1
ATOM 1022 C C . ARG A 1 128 ? -3.998 -7.498 20.247 1.00 92.50 128 ARG A C 1
ATOM 1024 O O . ARG A 1 128 ? -2.887 -7.219 20.685 1.00 92.50 128 ARG A O 1
ATOM 1031 N N . LEU A 1 129 ? -4.546 -6.843 19.223 1.00 93.94 129 LEU A N 1
ATOM 1032 C CA . LEU A 1 129 ? -3.870 -5.755 18.524 1.00 93.94 129 LEU A CA 1
ATOM 1033 C C . LEU A 1 129 ? -4.085 -4.429 19.250 1.00 93.94 129 LEU A C 1
ATOM 1035 O O . LEU A 1 129 ? -5.197 -4.091 19.650 1.00 93.94 129 LEU A O 1
ATOM 1039 N N . GLN A 1 130 ? -3.016 -3.644 19.360 1.00 93.31 130 GLN A N 1
ATOM 1040 C CA . GLN A 1 130 ? -3.094 -2.289 19.884 1.00 93.31 130 GLN A CA 1
ATOM 1041 C C . GLN A 1 130 ? -3.627 -1.333 18.812 1.00 93.31 130 GLN A C 1
ATOM 1043 O O . GLN A 1 130 ? -3.130 -1.315 17.684 1.00 93.31 130 GLN A O 1
ATOM 1048 N N . VAL A 1 131 ? -4.598 -0.498 19.184 1.00 95.62 131 VAL A N 1
ATOM 1049 C CA . VAL A 1 131 ? -5.042 0.632 18.358 1.00 95.62 131 VAL A CA 1
ATOM 1050 C C . VAL A 1 131 ? -4.076 1.796 18.561 1.00 95.62 131 VAL A C 1
ATOM 1052 O O . VAL A 1 131 ? -3.862 2.231 19.692 1.00 95.62 131 VAL A O 1
ATOM 1055 N N . SER A 1 132 ? -3.468 2.269 17.476 1.00 95.38 132 SER A N 1
ATOM 1056 C CA . SER A 1 132 ? -2.461 3.329 17.487 1.00 95.38 132 SER A CA 1
ATOM 1057 C C . SER A 1 132 ? -2.768 4.385 16.431 1.00 95.38 132 SER A C 1
ATOM 1059 O O . SER A 1 132 ? -2.902 4.080 15.243 1.00 95.38 132 SER A O 1
ATOM 1061 N N . GLU A 1 133 ? -2.817 5.645 16.851 1.00 95.50 133 GLU A N 1
ATOM 1062 C CA . GLU A 1 133 ? -2.889 6.770 15.926 1.00 95.50 133 GLU A CA 1
ATOM 1063 C C . GLU A 1 133 ? -1.509 7.030 15.307 1.00 95.50 133 GLU A C 1
ATOM 1065 O O . GLU A 1 133 ? -0.492 7.083 16.003 1.00 95.50 133 GLU A O 1
ATOM 1070 N N . ILE A 1 134 ? -1.464 7.206 13.987 1.00 93.62 134 ILE A N 1
ATOM 1071 C CA . ILE A 1 134 ? -0.239 7.537 13.266 1.00 93.62 134 ILE A CA 1
ATOM 1072 C C . ILE A 1 134 ? 0.046 9.021 13.448 1.00 93.62 134 ILE A C 1
ATOM 1074 O O . ILE A 1 134 ? -0.609 9.889 12.869 1.00 93.62 134 ILE A O 1
ATOM 1078 N N . THR A 1 135 ? 1.086 9.310 14.217 1.00 91.00 135 THR A N 1
ATOM 1079 C CA . THR A 1 135 ? 1.533 10.682 14.449 1.00 91.00 135 THR A CA 1
ATOM 1080 C C . THR A 1 135 ? 2.217 11.275 13.209 1.00 91.00 135 THR A C 1
ATOM 1082 O O . THR A 1 135 ? 2.791 10.544 12.394 1.00 91.00 135 THR A O 1
ATOM 1085 N N . PRO A 1 136 ? 2.252 12.615 13.071 1.00 87.56 136 PRO A N 1
ATOM 1086 C CA . PRO A 1 136 ? 3.010 13.275 12.007 1.00 87.56 136 PRO A CA 1
ATOM 1087 C C . PRO A 1 136 ? 4.491 12.871 11.964 1.00 87.56 136 PRO A C 1
ATOM 1089 O O . PRO A 1 136 ? 5.032 12.662 10.885 1.00 87.56 136 PRO A O 1
ATOM 1092 N N . ALA A 1 137 ? 5.127 12.683 13.126 1.00 88.38 137 ALA A N 1
ATOM 1093 C CA . ALA A 1 137 ? 6.525 12.259 13.199 1.00 88.38 137 ALA A CA 1
ATOM 1094 C C . ALA A 1 137 ? 6.735 10.845 12.628 1.00 88.38 137 ALA A C 1
ATOM 1096 O O . ALA A 1 137 ? 7.673 10.613 11.870 1.00 88.38 137 ALA A O 1
ATOM 1097 N N . GLN A 1 138 ? 5.835 9.904 12.934 1.00 89.81 138 GLN A N 1
ATOM 1098 C CA . GLN A 1 138 ? 5.877 8.559 12.347 1.00 89.81 138 GLN A CA 1
ATOM 1099 C C . GLN A 1 138 ? 5.627 8.597 10.835 1.00 89.81 138 GLN A C 1
ATOM 1101 O O . GLN A 1 138 ? 6.271 7.871 10.079 1.00 89.81 138 GLN A O 1
ATOM 1106 N N . LEU A 1 139 ? 4.726 9.474 10.380 1.00 88.19 139 LEU A N 1
ATOM 1107 C CA . LEU A 1 139 ? 4.470 9.685 8.958 1.00 88.19 139 LEU A CA 1
ATOM 1108 C C . LEU A 1 139 ? 5.725 10.169 8.219 1.00 88.19 139 LEU A C 1
ATOM 1110 O O . LEU A 1 139 ? 5.995 9.701 7.112 1.00 88.19 139 LEU A O 1
ATOM 1114 N N . ASP A 1 140 ? 6.495 11.070 8.828 1.00 87.38 140 ASP A N 1
ATOM 1115 C CA . ASP A 1 140 ? 7.748 11.569 8.263 1.00 87.38 140 ASP A CA 1
ATOM 1116 C C . ASP A 1 140 ? 8.806 10.461 8.172 1.00 87.38 140 ASP A C 1
ATOM 1118 O O . ASP A 1 140 ? 9.425 10.307 7.116 1.00 87.38 140 ASP A O 1
ATOM 1122 N N . CYS A 1 141 ? 8.945 9.618 9.203 1.00 88.81 141 CYS A N 1
ATOM 1123 C CA . CYS A 1 141 ? 9.823 8.442 9.158 1.00 88.81 141 CYS A CA 1
ATOM 1124 C C . CYS A 1 141 ? 9.426 7.466 8.038 1.00 88.81 141 CYS A C 1
ATOM 1126 O O . CYS A 1 141 ? 10.279 6.982 7.290 1.00 88.81 141 CYS A O 1
ATOM 1128 N N . ILE A 1 142 ? 8.124 7.204 7.870 1.00 89.31 142 ILE A N 1
ATOM 1129 C CA . ILE A 1 142 ? 7.613 6.382 6.764 1.00 89.31 142 ILE A CA 1
ATOM 1130 C C . ILE A 1 142 ? 7.940 7.043 5.420 1.00 89.31 142 ILE A C 1
ATOM 1132 O O . ILE A 1 142 ? 8.385 6.372 4.489 1.00 89.31 142 ILE A O 1
ATOM 1136 N N . ALA A 1 143 ? 7.751 8.358 5.300 1.00 87.31 143 ALA A N 1
ATOM 1137 C CA . ALA A 1 143 ? 8.036 9.084 4.070 1.00 87.31 143 ALA A CA 1
ATOM 1138 C C . ALA A 1 143 ? 9.528 9.080 3.711 1.00 87.31 143 ALA A C 1
ATOM 1140 O O . ALA A 1 143 ? 9.871 9.005 2.530 1.00 87.31 143 ALA A O 1
ATOM 1141 N N . GLU A 1 144 ? 10.413 9.137 4.702 1.00 87.81 144 GLU A N 1
ATOM 1142 C CA . GLU A 1 144 ? 11.856 9.015 4.515 1.00 87.81 144 GLU A CA 1
ATOM 1143 C C . GLU A 1 144 ? 12.248 7.608 4.049 1.00 87.81 144 GLU A C 1
ATOM 1145 O O . GLU A 1 144 ? 12.920 7.474 3.024 1.00 87.81 144 GLU A O 1
ATOM 1150 N N . SER A 1 145 ? 11.721 6.567 4.703 1.00 86.62 145 SER A N 1
ATOM 1151 C CA . SER A 1 145 ? 11.908 5.171 4.284 1.00 86.62 145 SER A CA 1
ATOM 1152 C C . SER A 1 145 ? 11.434 4.936 2.840 1.00 86.62 145 SER A C 1
ATOM 1154 O O . SER A 1 145 ? 12.137 4.323 2.031 1.00 86.62 145 SER A O 1
ATOM 1156 N N . CYS A 1 146 ? 10.278 5.493 2.464 1.00 86.19 146 CYS A N 1
ATOM 1157 C CA . CYS A 1 146 ? 9.782 5.463 1.087 1.00 86.19 146 CYS A CA 1
ATOM 1158 C C . CYS A 1 146 ? 10.744 6.166 0.116 1.00 86.19 146 CYS A C 1
ATOM 1160 O O . CYS A 1 146 ? 11.042 5.642 -0.959 1.00 86.19 146 CYS A O 1
ATOM 1162 N N . LYS A 1 147 ? 11.247 7.358 0.466 1.00 86.38 147 LYS A N 1
ATOM 1163 C CA . LYS A 1 147 ? 12.172 8.122 -0.389 1.00 86.38 147 LYS A CA 1
ATOM 1164 C C . LYS A 1 147 ? 13.472 7.368 -0.641 1.00 86.38 147 LYS A C 1
ATOM 1166 O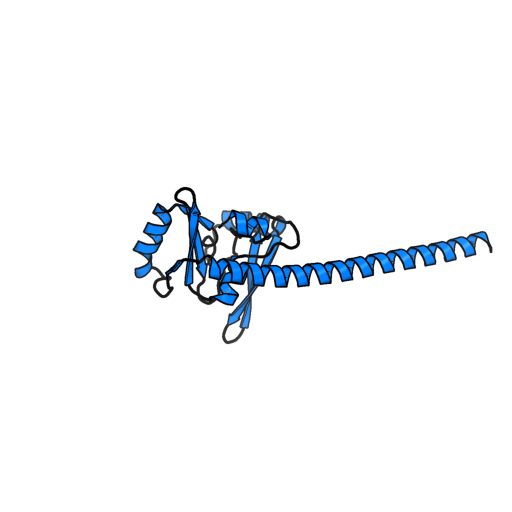 O . LYS A 1 147 ? 13.964 7.396 -1.770 1.00 86.38 147 LYS A O 1
ATOM 1171 N N . GLU A 1 148 ? 14.017 6.694 0.365 1.00 86.31 148 GLU A N 1
ATOM 1172 C CA . GLU A 1 148 ? 15.231 5.890 0.216 1.00 86.31 148 GLU A CA 1
ATOM 1173 C C . GLU A 1 148 ? 15.037 4.778 -0.828 1.00 86.31 148 GLU A C 1
ATOM 1175 O O . GLU A 1 148 ? 15.809 4.680 -1.791 1.00 86.31 148 GLU A O 1
ATOM 1180 N N . ASN A 1 149 ? 13.939 4.025 -0.730 1.00 84.75 149 ASN A N 1
ATOM 1181 C CA . ASN A 1 149 ? 13.595 2.982 -1.699 1.00 84.75 149 ASN A CA 1
ATOM 1182 C C . ASN A 1 149 ? 13.368 3.544 -3.110 1.00 84.75 149 ASN A C 1
ATOM 1184 O O . ASN A 1 149 ? 13.902 3.015 -4.094 1.00 84.75 149 ASN A O 1
ATOM 1188 N N . GLN A 1 150 ? 12.677 4.682 -3.224 1.00 85.81 150 GLN A N 1
ATOM 1189 C CA . GLN A 1 150 ? 12.481 5.361 -4.507 1.00 85.81 150 GLN A CA 1
ATOM 1190 C C . GLN A 1 150 ? 13.804 5.813 -5.138 1.00 85.81 150 GLN A C 1
ATOM 1192 O O . GLN A 1 150 ? 13.956 5.779 -6.364 1.00 85.81 150 GLN A O 1
ATOM 1197 N N . LEU A 1 151 ? 14.783 6.245 -4.336 1.00 86.50 151 LEU A N 1
ATOM 1198 C CA . LEU A 1 151 ? 16.113 6.610 -4.829 1.00 86.50 151 LEU A CA 1
ATOM 1199 C C . LEU A 1 151 ? 16.867 5.388 -5.353 1.00 86.50 151 LEU A C 1
ATOM 1201 O O . LEU A 1 151 ? 17.467 5.465 -6.430 1.00 86.50 151 LEU A O 1
ATOM 1205 N N . ILE A 1 152 ? 16.806 4.261 -4.641 1.00 85.56 152 ILE A N 1
ATOM 1206 C CA . ILE A 1 152 ? 17.384 2.989 -5.095 1.00 85.56 152 ILE A CA 1
ATOM 1207 C C . ILE A 1 152 ? 16.756 2.581 -6.434 1.00 85.56 152 ILE A C 1
ATOM 1209 O O . I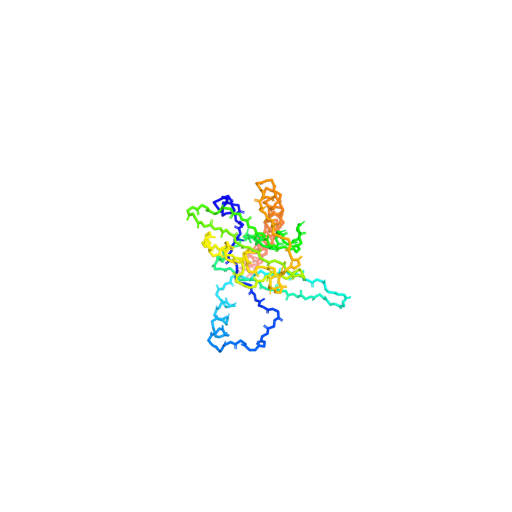LE A 1 152 ? 17.481 2.264 -7.383 1.00 85.56 152 ILE A O 1
ATOM 1213 N N . TYR A 1 153 ? 15.429 2.670 -6.553 1.00 84.69 153 TYR A N 1
ATOM 1214 C CA . TYR A 1 153 ? 14.712 2.394 -7.797 1.00 84.69 153 TYR A CA 1
ATOM 1215 C C . TYR A 1 153 ? 15.176 3.300 -8.948 1.00 84.69 153 TYR A C 1
ATOM 1217 O O . TYR A 1 153 ? 15.580 2.807 -10.004 1.00 84.69 153 TYR A O 1
ATOM 1225 N N . LYS A 1 154 ? 15.209 4.623 -8.738 1.00 85.81 154 LYS A N 1
ATOM 1226 C CA . LYS A 1 154 ? 15.649 5.598 -9.754 1.00 85.81 154 LYS A CA 1
ATOM 1227 C C . LYS A 1 154 ? 17.089 5.361 -10.207 1.00 85.81 154 LYS A C 1
ATOM 1229 O O . LYS A 1 154 ? 17.388 5.496 -11.394 1.00 85.81 154 LYS A O 1
ATOM 1234 N N . ARG A 1 155 ? 17.990 4.998 -9.286 1.00 86.88 155 ARG A N 1
ATOM 1235 C CA . ARG A 1 155 ? 19.387 4.658 -9.611 1.00 86.88 155 ARG A CA 1
ATOM 1236 C C . ARG A 1 155 ? 19.460 3.424 -10.509 1.00 86.88 155 ARG A C 1
ATOM 1238 O O . ARG A 1 155 ? 20.127 3.473 -11.539 1.00 86.88 155 ARG A O 1
ATOM 1245 N N . ARG A 1 156 ? 18.731 2.355 -10.171 1.00 85.75 156 ARG A N 1
ATOM 1246 C CA . ARG A 1 156 ? 18.662 1.134 -10.995 1.00 85.75 156 ARG A CA 1
ATOM 1247 C C . ARG A 1 156 ? 18.079 1.413 -12.378 1.00 85.75 156 ARG A C 1
ATOM 1249 O O . ARG A 1 156 ? 18.637 0.968 -13.376 1.00 85.75 156 ARG A O 1
ATOM 1256 N N . GLN A 1 157 ? 17.011 2.204 -12.446 1.00 87.50 157 GLN A N 1
ATOM 1257 C CA . GLN A 1 157 ? 16.387 2.592 -13.709 1.00 87.50 157 GLN A CA 1
ATOM 1258 C C . GLN A 1 157 ? 17.353 3.394 -14.593 1.00 87.50 157 GLN A C 1
ATOM 1260 O O . GLN A 1 157 ? 17.434 3.147 -15.794 1.00 87.50 157 GLN A O 1
ATOM 1265 N N . ARG A 1 158 ? 18.129 4.315 -14.008 1.00 88.81 158 ARG A N 1
ATOM 1266 C CA . ARG A 1 158 ? 19.154 5.072 -14.737 1.00 88.81 158 ARG A CA 1
ATOM 1267 C C . ARG A 1 158 ? 20.227 4.156 -15.320 1.00 88.81 158 ARG A C 1
ATOM 1269 O O . ARG A 1 158 ? 20.536 4.284 -16.496 1.00 88.81 158 ARG A O 1
ATOM 1276 N N . LEU A 1 159 ? 20.746 3.216 -14.527 1.00 91.31 159 LEU A N 1
ATOM 1277 C CA . LEU A 1 159 ? 21.745 2.247 -14.992 1.00 91.31 159 LEU A CA 1
ATOM 1278 C C . LEU A 1 159 ? 21.214 1.382 -16.140 1.00 91.31 159 LEU A C 1
ATOM 1280 O O . LEU A 1 159 ? 21.918 1.176 -17.124 1.00 91.31 159 LEU A O 1
ATOM 1284 N N . PHE A 1 160 ? 19.960 0.933 -16.046 1.00 91.12 160 PHE A N 1
ATOM 1285 C CA . PHE A 1 160 ? 19.311 0.179 -17.115 1.00 91.12 160 PHE A CA 1
ATOM 1286 C C . PHE A 1 160 ? 19.241 0.986 -18.419 1.00 91.12 160 PHE A C 1
ATOM 1288 O O . PHE A 1 160 ? 19.698 0.514 -19.457 1.00 91.12 160 PHE A O 1
ATOM 1295 N N . TRP A 1 161 ? 18.740 2.224 -18.368 1.00 91.31 161 TRP A N 1
ATOM 1296 C CA . TRP A 1 161 ? 18.646 3.076 -19.558 1.00 91.31 161 TRP A CA 1
ATOM 1297 C C . TRP A 1 161 ? 20.008 3.455 -20.135 1.00 91.31 161 TRP A C 1
ATOM 1299 O O . TRP A 1 161 ? 20.152 3.505 -21.353 1.00 91.31 161 TRP A O 1
ATOM 1309 N N . SER A 1 162 ? 21.018 3.665 -19.289 1.00 92.50 162 SER A N 1
ATOM 1310 C CA . SER A 1 162 ? 22.399 3.842 -19.740 1.00 92.50 162 SER A CA 1
ATOM 1311 C C . SER A 1 162 ? 22.907 2.608 -20.491 1.00 92.50 162 SER A C 1
ATOM 1313 O O . SER A 1 162 ? 23.495 2.751 -21.559 1.00 92.50 162 SER A O 1
ATOM 1315 N N . GLY A 1 163 ? 22.625 1.401 -19.991 1.00 94.81 163 GLY A N 1
ATOM 1316 C CA . GLY A 1 163 ? 22.955 0.153 -20.683 1.00 94.81 163 GLY A CA 1
ATOM 1317 C C . GLY A 1 163 ? 22.252 0.021 -22.037 1.00 94.81 163 GLY A C 1
ATOM 1318 O O . GLY A 1 163 ? 22.902 -0.285 -23.034 1.00 94.81 163 GLY A O 1
ATOM 1319 N N . VAL A 1 164 ? 20.950 0.321 -22.095 1.00 94.12 164 VAL A N 1
ATOM 1320 C CA . VAL A 1 164 ? 20.172 0.316 -23.347 1.00 94.12 164 VAL A CA 1
ATOM 1321 C C . VAL A 1 164 ? 20.748 1.310 -24.357 1.00 94.12 164 VAL A C 1
ATOM 1323 O O . VAL A 1 164 ? 20.965 0.946 -25.510 1.00 94.12 164 VAL A O 1
ATOM 1326 N N . ALA A 1 165 ? 21.050 2.539 -23.932 1.00 95.38 165 ALA A N 1
ATOM 1327 C CA . ALA A 1 165 ? 21.624 3.562 -24.802 1.00 95.38 165 ALA A CA 1
ATOM 1328 C C . ALA A 1 165 ? 22.988 3.135 -25.372 1.00 95.38 165 ALA A C 1
ATOM 1330 O O . ALA A 1 165 ? 23.213 3.260 -26.576 1.00 95.38 165 ALA A O 1
ATOM 1331 N N . CYS A 1 166 ? 23.868 2.566 -24.540 1.00 96.06 166 CYS A N 1
ATOM 1332 C CA . CYS A 1 166 ? 25.140 2.006 -25.002 1.00 96.06 166 CYS A CA 1
ATOM 1333 C C . CYS A 1 166 ? 24.937 0.854 -25.996 1.00 96.06 166 CYS A C 1
ATOM 1335 O O . CYS A 1 166 ? 25.617 0.805 -27.018 1.00 96.06 166 CYS A O 1
ATOM 1337 N N . GLY A 1 167 ? 23.986 -0.048 -25.737 1.00 95.81 167 GLY A N 1
ATOM 1338 C CA . GLY A 1 167 ? 23.669 -1.154 -26.643 1.00 95.81 167 GLY A CA 1
ATOM 1339 C C . GLY A 1 167 ? 23.190 -0.674 -28.014 1.00 95.81 167 GLY A C 1
ATOM 1340 O O . GLY A 1 167 ? 23.684 -1.140 -29.039 1.00 95.81 167 GLY A O 1
ATOM 1341 N N . VAL A 1 168 ? 22.287 0.311 -28.042 1.00 96.50 168 VAL A N 1
ATOM 1342 C CA . VAL A 1 168 ? 21.817 0.937 -29.289 1.00 96.50 168 VAL A CA 1
ATOM 1343 C C . VAL A 1 168 ? 22.974 1.601 -30.036 1.00 96.50 168 VAL A C 1
ATOM 1345 O O . VAL A 1 168 ? 23.099 1.417 -31.243 1.00 96.50 168 VAL A O 1
ATOM 1348 N N . LEU A 1 169 ? 23.855 2.318 -29.334 1.00 96.81 169 LEU A N 1
ATOM 1349 C CA . LEU A 1 169 ? 25.018 2.957 -29.949 1.00 96.81 169 LEU A CA 1
ATOM 1350 C C . LEU A 1 169 ? 25.951 1.932 -30.614 1.00 96.81 169 LEU A C 1
ATOM 1352 O O . LEU A 1 169 ? 26.373 2.137 -31.749 1.00 96.81 169 LEU A O 1
ATOM 1356 N N . ILE A 1 170 ? 26.233 0.812 -29.943 1.00 96.81 170 ILE A N 1
ATOM 1357 C CA . ILE A 1 170 ? 27.065 -0.267 -30.496 1.00 96.81 170 ILE A CA 1
ATOM 1358 C C . ILE A 1 170 ? 26.423 -0.857 -31.756 1.00 96.81 170 ILE A C 1
ATOM 1360 O O . ILE A 1 170 ? 27.114 -1.053 -32.756 1.00 96.81 170 ILE A O 1
ATOM 1364 N N . LEU A 1 171 ? 25.108 -1.096 -31.742 1.00 96.19 171 LEU A N 1
ATOM 1365 C CA . LEU A 1 171 ? 24.384 -1.604 -32.911 1.00 96.19 171 LEU A CA 1
ATOM 1366 C C . LEU A 1 171 ? 24.440 -0.633 -34.096 1.00 96.19 171 LEU A C 1
ATOM 1368 O O . LEU A 1 171 ? 24.626 -1.076 -35.227 1.00 96.19 171 LEU A O 1
ATOM 1372 N N . LEU A 1 172 ? 24.328 0.676 -33.846 1.00 96.44 172 LEU A N 1
ATOM 1373 C CA . LEU A 1 172 ? 24.443 1.706 -34.883 1.00 96.44 172 LEU A CA 1
ATOM 1374 C C . LEU A 1 172 ? 25.855 1.781 -35.479 1.00 96.44 172 LEU A C 1
ATOM 1376 O O . LEU A 1 172 ? 26.012 1.958 -36.687 1.00 96.44 172 LEU A O 1
ATOM 1380 N N . ILE A 1 173 ? 26.891 1.626 -34.652 1.00 96.12 173 ILE A N 1
ATOM 1381 C CA . ILE A 1 173 ? 28.279 1.586 -35.127 1.00 96.12 173 ILE A CA 1
ATOM 1382 C C . ILE A 1 173 ? 28.501 0.332 -35.982 1.00 96.12 173 ILE A C 1
ATOM 1384 O O . ILE A 1 173 ? 29.024 0.430 -37.091 1.00 96.12 173 ILE A O 1
ATOM 1388 N N . ALA A 1 174 ? 28.060 -0.835 -35.508 1.00 94.94 174 ALA A N 1
ATOM 1389 C CA . ALA A 1 174 ? 28.208 -2.096 -36.231 1.00 94.94 174 ALA A CA 1
ATOM 1390 C C . ALA A 1 174 ? 27.468 -2.088 -37.578 1.00 94.94 174 ALA A C 1
ATOM 1392 O O . ALA A 1 174 ? 28.033 -2.506 -38.589 1.00 94.94 174 ALA A O 1
ATOM 1393 N N . SER A 1 175 ? 26.235 -1.570 -37.619 1.00 94.69 175 SER A N 1
ATOM 1394 C CA . SER A 1 175 ? 25.472 -1.452 -38.866 1.00 94.69 175 SER A CA 1
ATOM 1395 C C . SER A 1 175 ? 26.129 -0.486 -39.851 1.00 94.69 175 SER A C 1
ATOM 1397 O O . SER A 1 175 ? 26.175 -0.777 -41.044 1.00 94.69 175 SER A O 1
ATOM 1399 N N . SER A 1 176 ? 26.702 0.617 -39.362 1.00 94.31 176 SER A N 1
ATOM 1400 C CA . SER A 1 176 ? 27.431 1.579 -40.194 1.00 94.31 176 SER A CA 1
ATOM 1401 C C . SER A 1 176 ? 28.689 0.962 -40.809 1.00 94.31 176 SER A C 1
ATOM 1403 O O . SER A 1 176 ? 28.934 1.142 -41.999 1.00 94.31 176 SER A O 1
ATOM 1405 N N . ILE A 1 177 ? 29.458 0.190 -40.031 1.00 94.56 177 ILE A N 1
ATOM 1406 C CA . ILE A 1 177 ? 30.645 -0.531 -40.525 1.00 94.56 177 ILE A CA 1
ATOM 1407 C C . ILE A 1 177 ? 30.242 -1.568 -41.580 1.00 94.56 177 ILE A C 1
ATOM 1409 O O . ILE A 1 177 ? 30.871 -1.653 -42.633 1.00 94.56 177 ILE A O 1
ATOM 1413 N N . PHE A 1 178 ? 29.173 -2.326 -41.326 1.00 93.88 178 PHE A N 1
ATOM 1414 C CA . PHE A 1 178 ? 28.661 -3.324 -42.262 1.00 93.88 178 PHE A CA 1
ATOM 1415 C C . PHE A 1 178 ? 28.198 -2.691 -43.584 1.00 93.88 178 PHE A C 1
ATOM 1417 O O . PHE A 1 178 ? 28.595 -3.141 -44.658 1.00 93.88 178 PHE A O 1
ATOM 1424 N N . LEU A 1 179 ? 27.431 -1.598 -43.519 1.00 93.38 179 LEU A N 1
ATOM 1425 C CA . LEU A 1 179 ? 27.007 -0.843 -44.701 1.00 93.38 179 LEU A CA 1
ATOM 1426 C C . LEU A 1 179 ? 28.202 -0.290 -45.476 1.00 93.38 179 LEU A C 1
ATOM 1428 O O . LEU A 1 179 ? 28.251 -0.429 -46.695 1.00 93.38 179 LEU A O 1
ATOM 1432 N N . TYR A 1 180 ? 29.178 0.290 -44.775 1.00 93.19 180 TYR A N 1
ATOM 1433 C CA . TYR A 1 180 ? 30.400 0.778 -45.403 1.00 93.19 180 TYR A CA 1
ATOM 1434 C C . TYR A 1 180 ? 31.122 -0.349 -46.150 1.00 93.19 180 TYR A C 1
ATOM 1436 O O . TYR A 1 180 ? 31.435 -0.175 -47.321 1.00 93.19 180 TYR A O 1
ATOM 1444 N N . SER A 1 181 ? 31.287 -1.526 -45.531 1.00 89.38 181 SER A N 1
ATOM 1445 C CA . SER A 1 181 ? 31.952 -2.667 -46.177 1.00 89.38 181 SER A CA 1
ATOM 1446 C C . SER A 1 181 ? 31.244 -3.178 -47.435 1.00 89.38 181 SER A C 1
ATOM 1448 O O . SER A 1 181 ? 31.922 -3.617 -48.355 1.00 89.38 181 SER A O 1
ATOM 1450 N N . ILE A 1 182 ? 29.909 -3.091 -47.498 1.00 91.00 182 ILE A N 1
ATOM 1451 C CA . ILE A 1 182 ? 29.128 -3.463 -48.690 1.00 91.00 182 ILE A CA 1
ATOM 1452 C C . ILE A 1 182 ? 29.297 -2.437 -49.811 1.00 91.00 182 ILE A C 1
ATOM 1454 O O . ILE A 1 182 ? 29.296 -2.805 -50.976 1.00 91.00 182 ILE A O 1
ATOM 1458 N N . ILE A 1 183 ? 29.387 -1.148 -49.476 1.00 87.31 183 ILE A N 1
ATOM 1459 C CA . ILE A 1 183 ? 29.492 -0.076 -50.475 1.00 87.31 183 ILE A CA 1
ATOM 1460 C C . ILE A 1 183 ? 30.925 0.039 -51.015 1.00 87.31 183 ILE A C 1
ATOM 1462 O O . ILE A 1 183 ? 31.117 0.396 -52.174 1.00 87.31 183 ILE A O 1
ATOM 1466 N N . SER A 1 184 ? 31.931 -0.209 -50.171 1.00 78.25 184 SER A N 1
ATOM 1467 C CA . SER A 1 184 ? 33.347 -0.062 -50.525 1.00 78.25 184 SER A CA 1
ATOM 1468 C C . SER A 1 184 ? 34.004 -1.322 -51.099 1.00 78.25 184 SER A C 1
ATOM 1470 O O . SER A 1 184 ? 35.159 -1.239 -51.517 1.00 78.25 184 SER A O 1
ATOM 1472 N N . GLY A 1 185 ? 33.335 -2.477 -51.028 1.00 64.69 185 GLY A N 1
ATOM 1473 C CA . GLY A 1 185 ? 33.802 -3.761 -51.567 1.00 64.69 185 GLY A CA 1
ATOM 1474 C C . GLY A 1 185 ? 33.141 -4.081 -52.896 1.00 64.69 185 GLY A C 1
ATOM 1475 O O . GLY A 1 185 ? 33.856 -4.608 -53.775 1.00 64.69 185 GLY A O 1
#

pLDDT: mean 89.8, std 6.78, range [60.97, 97.38]

Radius of gyration: 22.62 Å; chains: 1; bounding box: 53×38×74 Å

Secondary structure (DSSP, 8-state):
-HHHHHHTTEE---EEPPS--TT--HHHHHHHHHHHHHSEEEEEEEE-SS-EEEEEEEES---TT-EEHHHHHHHHH-SEEEEEEEETTEEEEEEEETTEEPTTTSEEEEHHHHHHHHHHGGGSTTTTSPEEE--HHHHHHHHHHHHHHHHHHHHHHHHHHHHHHHHHHHHHHHHHHHHHHHHH-

Foldseek 3Di:
DVVVCVVLLEDFDWAWDDPDPPPDDPVVVVVVVVQVVQWDKDWDWQDDPPDIDITIITDNDPDPLHHYLLRLCCVPPNAAWEWEDPDPQKIATWGADSSGTDGPRRDIDGNVVVVVCVVCCCVDPNVPHYYDYQDPVNVVVSSVVSVVVSVVVVVVVVVVVVVVVVVVVVVVVVVVVVVCVVVVD